Protein AF-A0A484C9I3-F1 (afdb_monomer_lite)

pLDDT: mean 81.61, std 14.25, range [39.19, 98.0]

Structure (mmCIF, N/CA/C/O backbone):
data_AF-A0A484C9I3-F1
#
_entry.id   AF-A0A484C9I3-F1
#
loop_
_atom_site.group_PDB
_atom_site.id
_atom_site.type_symbol
_atom_site.label_atom_id
_atom_site.label_alt_id
_atom_site.label_comp_id
_atom_site.label_asym_id
_atom_site.label_entity_id
_atom_site.label_seq_id
_atom_site.pdbx_PDB_ins_code
_atom_site.Cartn_x
_atom_site.Cartn_y
_atom_site.Cartn_z
_atom_site.occupancy
_atom_site.B_iso_or_equiv
_atom_site.auth_seq_id
_atom_site.auth_comp_id
_atom_site.auth_asym_id
_atom_site.auth_atom_id
_atom_site.pdbx_PDB_model_num
ATOM 1 N N . MET A 1 1 ? -29.033 -20.372 -36.710 1.00 39.19 1 MET A N 1
ATOM 2 C CA . MET A 1 1 ? -28.472 -20.178 -35.357 1.00 39.19 1 MET A CA 1
ATOM 3 C C . MET A 1 1 ? -27.166 -20.953 -35.311 1.00 39.19 1 MET A C 1
ATOM 5 O O . MET A 1 1 ? -27.214 -22.172 -35.223 1.00 39.19 1 MET A O 1
ATOM 9 N N . ALA A 1 2 ? -26.028 -20.294 -35.545 1.00 44.50 2 ALA A N 1
ATOM 10 C CA . ALA A 1 2 ? -24.728 -20.964 -35.548 1.00 44.50 2 ALA A CA 1
ATOM 11 C C . ALA A 1 2 ? -24.439 -21.492 -34.134 1.00 44.50 2 ALA A C 1
ATOM 13 O O . ALA A 1 2 ? -24.494 -20.732 -33.169 1.00 44.50 2 ALA A O 1
ATOM 14 N N . GLY A 1 3 ? -24.227 -22.802 -34.004 1.00 46.12 3 GLY A N 1
ATOM 15 C CA . GLY A 1 3 ? -23.890 -23.425 -32.731 1.00 46.12 3 GLY A CA 1
ATOM 16 C C . GLY A 1 3 ? -22.491 -22.992 -32.322 1.00 46.12 3 GLY A C 1
ATOM 17 O O . GLY A 1 3 ? -21.518 -23.436 -32.924 1.00 46.12 3 GLY A O 1
ATOM 18 N N . SER A 1 4 ? -22.389 -22.105 -31.335 1.00 63.44 4 SER A N 1
ATOM 19 C CA . SER A 1 4 ? -21.091 -21.752 -30.774 1.00 63.44 4 SER A CA 1
ATOM 20 C C . SER A 1 4 ? -20.534 -22.955 -30.017 1.00 63.44 4 SER A C 1
ATOM 22 O O . SER A 1 4 ? -21.186 -23.495 -29.121 1.00 63.44 4 SER A O 1
ATOM 24 N N . THR A 1 5 ? -19.354 -23.420 -30.413 1.00 78.50 5 THR A N 1
ATOM 25 C CA . THR A 1 5 ? -18.678 -24.544 -29.764 1.00 78.50 5 THR A CA 1
ATOM 26 C C . THR A 1 5 ? -18.152 -24.113 -28.395 1.00 78.50 5 THR A C 1
ATOM 28 O O . THR A 1 5 ? -17.500 -23.069 -28.313 1.00 78.50 5 THR A O 1
ATOM 31 N N . PRO A 1 6 ? -18.372 -24.897 -27.325 1.00 87.62 6 PRO A N 1
ATOM 32 C CA . PRO A 1 6 ? -17.878 -24.550 -26.000 1.00 87.62 6 PRO A CA 1
ATOM 33 C C . PRO A 1 6 ? -16.348 -24.485 -26.000 1.00 87.62 6 PRO A C 1
ATOM 35 O O . PRO A 1 6 ? -15.684 -25.349 -26.572 1.00 87.62 6 PRO A O 1
ATOM 38 N N . ALA A 1 7 ? -15.797 -23.482 -25.320 1.00 91.00 7 ALA A N 1
ATOM 39 C CA . ALA A 1 7 ? -14.358 -23.284 -25.198 1.00 91.00 7 ALA A CA 1
ATOM 40 C C . ALA A 1 7 ? -13.915 -23.418 -23.739 1.00 91.00 7 ALA A C 1
ATOM 42 O O . ALA A 1 7 ? -14.639 -23.076 -22.802 1.00 91.00 7 ALA A O 1
ATOM 43 N N . ARG A 1 8 ? -12.710 -23.933 -23.528 1.00 93.12 8 ARG A N 1
ATOM 44 C CA . ARG A 1 8 ? -12.100 -24.145 -22.217 1.00 93.12 8 ARG A CA 1
ATOM 45 C C . ARG A 1 8 ? -10.737 -23.487 -22.221 1.00 93.12 8 ARG A C 1
ATOM 47 O O . ARG A 1 8 ? -9.900 -23.823 -23.047 1.00 93.12 8 ARG A O 1
ATOM 54 N N . LEU A 1 9 ? -10.495 -22.594 -21.277 1.00 92.81 9 LEU A N 1
ATOM 55 C CA . LEU A 1 9 ? -9.215 -21.912 -21.140 1.00 92.81 9 LEU A CA 1
ATOM 56 C C . LEU A 1 9 ? -8.568 -22.311 -19.817 1.00 92.81 9 LEU A C 1
ATOM 58 O O . LEU A 1 9 ? -9.236 -22.420 -18.784 1.00 92.81 9 LEU A O 1
ATOM 62 N N . LYS A 1 10 ? -7.255 -22.530 -19.842 1.00 92.56 10 LYS A N 1
ATOM 63 C CA . LYS A 1 10 ? -6.448 -22.629 -18.626 1.00 92.56 10 LYS A CA 1
ATOM 64 C C . LYS A 1 10 ? -6.179 -21.212 -18.139 1.00 92.56 10 LYS A C 1
ATOM 66 O O . LYS A 1 10 ? -5.526 -20.451 -18.846 1.00 92.56 10 LYS A O 1
ATOM 71 N N . MET A 1 11 ? -6.661 -20.863 -16.954 1.00 89.25 11 MET A N 1
ATOM 72 C CA . MET A 1 11 ? -6.471 -19.545 -16.366 1.00 89.25 11 MET A CA 1
ATOM 73 C C . MET A 1 11 ? -5.415 -19.587 -15.264 1.00 89.25 11 MET A C 1
ATOM 75 O O . MET A 1 11 ? -5.567 -20.304 -14.282 1.00 89.25 11 MET A O 1
ATOM 79 N N . ILE A 1 12 ? -4.347 -18.806 -15.415 1.00 86.94 12 ILE A N 1
ATOM 80 C CA . ILE A 1 12 ? -3.314 -18.619 -14.389 1.00 86.94 12 ILE A CA 1
ATOM 81 C C . ILE A 1 12 ? -3.627 -17.324 -13.638 1.00 86.94 12 ILE A C 1
ATOM 83 O O . ILE A 1 12 ? -3.465 -16.241 -14.197 1.00 86.94 12 ILE A O 1
ATOM 87 N N . LEU A 1 13 ? -4.083 -17.432 -12.392 1.00 77.06 13 LEU A N 1
ATOM 88 C CA . LEU A 1 13 ? -4.454 -16.305 -11.523 1.00 77.06 13 LEU A CA 1
ATOM 89 C C . LEU A 1 13 ? -3.297 -15.848 -10.614 1.00 77.06 13 LEU A C 1
ATOM 91 O O . LEU A 1 13 ? -3.321 -14.738 -10.087 1.00 77.06 13 LEU A O 1
ATOM 95 N N . GLY A 1 14 ? -2.276 -16.687 -10.437 1.00 68.62 14 GLY A N 1
ATOM 96 C CA . GLY A 1 14 ? -1.071 -16.412 -9.651 1.00 68.62 14 GLY A CA 1
ATOM 97 C C . GLY A 1 14 ? -0.082 -17.578 -9.738 1.00 68.62 14 GLY A C 1
ATOM 98 O O . GLY A 1 14 ? -0.353 -18.555 -10.431 1.00 68.62 14 GLY A O 1
ATOM 99 N N . GLU A 1 15 ? 1.047 -17.502 -9.027 1.00 62.91 15 GLU A N 1
ATOM 100 C CA . GLU A 1 15 ? 2.118 -18.520 -9.095 1.00 62.91 15 GLU A CA 1
ATOM 101 C C . GLU A 1 15 ? 1.634 -19.937 -8.746 1.00 62.91 15 GLU A C 1
ATOM 103 O O . GLU A 1 15 ? 2.042 -20.897 -9.392 1.00 62.91 15 GLU A O 1
ATOM 108 N N . ASN A 1 16 ? 0.692 -20.052 -7.803 1.00 69.12 16 ASN A N 1
ATOM 109 C CA . ASN A 1 16 ? 0.130 -21.328 -7.345 1.00 69.12 16 ASN A CA 1
ATOM 110 C C . ASN A 1 16 ? -1.391 -21.429 -7.538 1.00 69.12 16 ASN A C 1
ATOM 112 O O . ASN A 1 16 ? -2.019 -22.314 -6.961 1.00 69.12 16 ASN A O 1
ATOM 116 N N . ASN A 1 17 ? -2.001 -20.518 -8.304 1.00 75.25 17 ASN A N 1
ATOM 117 C CA . ASN A 1 17 ? -3.437 -20.556 -8.566 1.00 75.25 17 ASN A CA 1
ATOM 118 C C . ASN A 1 17 ? -3.700 -20.684 -10.068 1.00 75.25 17 ASN A C 1
ATOM 120 O O . ASN A 1 17 ? -3.524 -19.726 -10.828 1.00 75.25 17 ASN A O 1
ATOM 124 N N . ILE A 1 18 ? -4.105 -21.885 -10.476 1.00 87.75 18 ILE A N 1
ATOM 125 C CA . ILE A 1 18 ? -4.443 -22.223 -11.852 1.00 87.75 18 ILE A CA 1
ATOM 126 C C . ILE A 1 18 ? -5.816 -22.881 -11.847 1.00 87.75 18 ILE A C 1
ATOM 128 O O . ILE A 1 18 ? -5.996 -23.951 -11.268 1.00 87.75 18 ILE A O 1
ATOM 132 N N . GLU A 1 19 ? -6.761 -22.270 -12.546 1.00 87.31 19 GLU A N 1
ATOM 133 C CA . GLU A 1 19 ? -8.137 -22.741 -12.631 1.00 87.31 19 GLU A CA 1
ATOM 134 C C . GLU A 1 19 ? -8.566 -22.924 -14.087 1.00 87.31 19 GLU A C 1
ATOM 136 O O . GLU A 1 19 ? -7.969 -22.387 -15.023 1.00 87.31 19 GLU A O 1
ATOM 141 N N . LYS A 1 20 ? -9.609 -23.723 -14.298 1.00 92.19 20 LYS A N 1
ATOM 142 C CA . LYS A 1 20 ? -10.173 -23.967 -15.624 1.00 92.19 20 LYS A CA 1
ATOM 143 C C . LYS A 1 20 ? -11.388 -23.072 -15.834 1.00 92.19 20 LYS A C 1
ATOM 145 O O . LYS A 1 20 ? -12.403 -23.246 -15.167 1.00 92.19 20 LYS A O 1
ATOM 150 N N . LEU A 1 21 ? -11.314 -22.180 -16.814 1.00 90.62 21 LEU A N 1
ATOM 151 C CA . LEU A 1 21 ? -12.451 -21.388 -17.271 1.00 90.62 21 LEU A CA 1
ATOM 152 C C . LEU A 1 21 ? -13.209 -22.165 -18.350 1.00 90.62 21 LEU A C 1
ATOM 154 O O . LEU A 1 21 ? -12.616 -22.586 -19.342 1.00 90.62 21 LEU A O 1
ATOM 158 N N . THR A 1 22 ? -14.516 -22.344 -18.168 1.00 91.06 22 THR A N 1
ATOM 159 C CA . THR A 1 22 ? -15.388 -22.972 -19.170 1.00 91.06 22 THR A CA 1
ATOM 160 C C . THR A 1 22 ? -16.353 -21.930 -19.716 1.00 91.06 22 THR A C 1
ATOM 162 O O . THR A 1 22 ? -17.127 -21.348 -18.961 1.00 91.06 22 THR A O 1
ATOM 165 N N . LEU A 1 23 ? -16.298 -21.703 -21.025 1.00 91.06 23 LEU A N 1
ATOM 166 C CA . LEU A 1 23 ? -17.142 -20.772 -21.760 1.00 91.06 23 LEU A CA 1
ATOM 167 C C . LEU A 1 23 ? -18.174 -21.592 -22.555 1.00 91.06 23 LEU A C 1
ATOM 169 O O . LEU A 1 23 ? -17.838 -22.138 -23.610 1.00 91.06 23 LEU A O 1
ATOM 173 N N . PRO A 1 24 ? -19.415 -21.740 -22.051 1.00 86.38 24 PRO A N 1
ATOM 174 C CA . PRO A 1 24 ? -20.410 -22.638 -22.645 1.00 86.38 24 PRO A CA 1
ATOM 175 C C . PRO A 1 24 ? -20.819 -22.211 -24.058 1.00 86.38 24 PRO A C 1
ATOM 177 O O . PRO A 1 24 ? -21.115 -23.061 -24.889 1.00 86.38 24 PRO A O 1
ATOM 180 N N . ASN A 1 25 ? -20.766 -20.907 -24.334 1.00 86.81 25 ASN A N 1
ATOM 181 C CA . ASN A 1 25 ? -21.128 -20.307 -25.615 1.00 86.81 25 ASN A CA 1
ATOM 182 C C . ASN A 1 25 ? -19.893 -19.949 -26.459 1.00 86.81 25 ASN A C 1
ATOM 184 O O . ASN A 1 25 ? -19.970 -19.037 -27.278 1.00 86.81 25 ASN A O 1
ATOM 188 N N . GLY A 1 26 ? -18.757 -20.619 -26.243 1.00 87.81 26 GLY A N 1
ATOM 189 C CA . GLY A 1 26 ? -17.498 -20.321 -26.931 1.00 87.81 26 GLY A CA 1
ATOM 190 C C . GLY A 1 26 ? -16.821 -19.034 -26.455 1.00 87.81 26 GLY A C 1
ATOM 191 O O . GLY A 1 26 ? -17.260 -18.396 -25.498 1.00 87.81 26 GLY A O 1
ATOM 192 N N . ILE A 1 27 ? -15.702 -18.683 -27.093 1.00 88.06 27 ILE A N 1
ATOM 193 C CA . ILE A 1 27 ? -14.967 -17.448 -26.793 1.00 88.06 27 ILE A CA 1
ATOM 194 C C . ILE A 1 27 ? -15.802 -16.253 -27.290 1.00 88.06 27 ILE A C 1
ATOM 196 O O . ILE A 1 27 ? -16.145 -16.233 -28.471 1.00 88.06 27 ILE A O 1
ATOM 200 N N . PRO A 1 28 ? -16.137 -15.270 -26.431 1.00 89.38 28 PRO A N 1
ATOM 201 C CA . PRO A 1 28 ? -16.885 -14.087 -26.851 1.00 89.38 28 PRO A CA 1
ATOM 202 C C . PRO A 1 28 ? -16.155 -13.284 -27.935 1.00 89.38 28 PRO A C 1
ATOM 204 O O . PRO A 1 28 ? -14.930 -13.180 -27.916 1.00 89.38 28 PRO A O 1
ATOM 207 N N . GLU A 1 29 ? -16.900 -12.653 -28.843 1.00 86.38 29 GLU A N 1
ATOM 208 C CA . GLU A 1 29 ? -16.329 -11.759 -29.867 1.00 86.38 29 GLU A CA 1
ATOM 209 C C . GLU A 1 29 ? -15.809 -10.444 -29.265 1.00 86.38 29 GLU A C 1
ATOM 211 O O . GLU A 1 29 ? -14.877 -9.838 -29.786 1.00 86.38 29 GLU A O 1
ATOM 216 N N . SER A 1 30 ? -16.385 -10.018 -28.137 1.00 88.38 30 SER A N 1
ATOM 217 C CA . SER A 1 30 ? -15.959 -8.829 -27.403 1.00 88.38 30 SER A CA 1
ATOM 218 C C . SER A 1 30 ? -14.993 -9.185 -26.276 1.00 88.38 30 SER A C 1
ATOM 220 O O . SER A 1 30 ? -15.272 -10.050 -25.437 1.00 88.38 30 SER A O 1
ATOM 222 N N . LEU A 1 31 ? -13.877 -8.455 -26.202 1.00 85.44 31 LEU A N 1
ATOM 223 C CA . LEU A 1 31 ? -12.951 -8.545 -25.075 1.00 85.44 31 LEU A CA 1
ATOM 224 C C . LEU A 1 31 ? -13.659 -8.193 -23.760 1.00 85.44 31 LEU A C 1
ATOM 226 O O . LEU A 1 31 ? -13.456 -8.880 -22.764 1.00 85.44 31 LEU A O 1
ATOM 230 N N . ASP A 1 32 ? -14.536 -7.190 -23.756 1.00 84.69 32 ASP A N 1
ATOM 231 C CA . ASP A 1 32 ? -15.251 -6.765 -22.548 1.00 84.69 32 ASP A CA 1
ATOM 232 C C . ASP A 1 32 ? -16.175 -7.860 -21.999 1.00 84.69 32 ASP A C 1
ATOM 234 O O . ASP A 1 32 ? -16.245 -8.053 -20.781 1.00 84.69 32 ASP A O 1
ATOM 238 N N . ASP A 1 33 ? -16.811 -8.640 -22.876 1.00 89.31 33 ASP A N 1
ATOM 239 C CA . ASP A 1 33 ? -17.666 -9.766 -22.482 1.00 89.31 33 ASP A CA 1
ATOM 240 C C . ASP A 1 33 ? -16.844 -10.908 -21.876 1.00 89.31 33 ASP A C 1
ATOM 242 O O . ASP A 1 33 ? -17.229 -11.498 -20.857 1.00 89.31 33 ASP A O 1
ATOM 246 N N . LEU A 1 34 ? -15.668 -11.188 -22.451 1.00 88.75 34 LEU A N 1
ATOM 247 C CA . LEU A 1 34 ? -14.719 -12.144 -21.883 1.00 88.75 34 LEU A CA 1
ATOM 248 C C . LEU A 1 34 ? -14.247 -11.683 -20.496 1.00 88.75 34 LEU A C 1
ATOM 250 O O . LEU A 1 34 ? -14.270 -12.468 -19.543 1.00 88.75 34 LEU A O 1
ATOM 254 N N . LEU A 1 35 ? -13.865 -10.410 -20.355 1.00 84.88 35 LEU A N 1
ATOM 255 C CA . LEU A 1 35 ? -13.431 -9.849 -19.075 1.00 84.88 35 LEU A CA 1
ATOM 256 C C . LEU A 1 35 ? -14.565 -9.888 -18.042 1.00 84.88 35 LEU A C 1
ATOM 258 O O . LEU A 1 35 ? -14.325 -10.242 -16.889 1.00 84.88 35 LEU A O 1
ATOM 262 N N . SER A 1 36 ? -15.798 -9.568 -18.434 1.00 84.81 36 SER A N 1
ATOM 263 C CA . SER A 1 36 ? -16.983 -9.641 -17.570 1.00 84.81 36 SER A CA 1
ATOM 264 C C . SER A 1 36 ? -17.257 -11.069 -17.085 1.00 84.81 36 SER A C 1
ATOM 266 O O . SER A 1 36 ? -17.476 -11.305 -15.890 1.00 84.81 36 SER A O 1
ATOM 268 N N . THR A 1 37 ? -17.151 -12.047 -17.987 1.00 88.88 37 THR A N 1
ATOM 269 C CA . THR A 1 37 ? -17.316 -13.472 -17.667 1.00 88.88 37 THR A CA 1
ATOM 270 C C . THR A 1 37 ? -16.256 -13.937 -16.674 1.00 88.88 37 THR A C 1
ATOM 272 O O . THR A 1 37 ? -16.573 -14.589 -15.679 1.00 88.88 37 THR A O 1
ATOM 275 N N . ILE A 1 38 ? -15.000 -13.545 -16.889 1.00 85.69 38 ILE A N 1
ATOM 276 C CA . ILE A 1 38 ? -13.879 -13.858 -15.998 1.00 85.69 38 ILE A CA 1
ATOM 277 C C . ILE A 1 38 ? -14.064 -13.212 -14.619 1.00 85.69 38 ILE A C 1
ATOM 279 O O . ILE A 1 38 ? -13.909 -13.890 -13.603 1.00 85.69 38 ILE A O 1
ATOM 283 N N . LYS A 1 39 ? -14.449 -11.929 -14.558 1.00 82.25 39 LYS A N 1
ATOM 284 C CA . LYS A 1 39 ? -14.760 -11.239 -13.291 1.00 82.25 39 LYS A CA 1
ATOM 285 C C . LYS A 1 39 ? -15.818 -11.984 -12.497 1.00 82.25 39 LYS A C 1
ATOM 287 O O . LYS A 1 39 ? -15.644 -12.208 -11.303 1.00 82.25 39 LYS A O 1
ATOM 292 N N . THR A 1 40 ? -16.893 -12.370 -13.173 1.00 84.69 40 THR A N 1
ATOM 293 C CA . THR A 1 40 ? -18.032 -13.050 -12.554 1.00 84.69 40 THR A CA 1
ATOM 294 C C . THR A 1 40 ? -17.653 -14.451 -12.082 1.00 84.69 40 THR A C 1
ATOM 296 O O . THR A 1 40 ? -17.985 -14.822 -10.962 1.00 84.69 40 THR A O 1
ATOM 299 N N . THR A 1 41 ? -16.909 -15.202 -12.898 1.00 85.88 41 THR A N 1
ATOM 300 C CA . THR A 1 41 ? -16.531 -16.594 -12.605 1.00 85.88 41 THR A CA 1
ATOM 301 C C . THR A 1 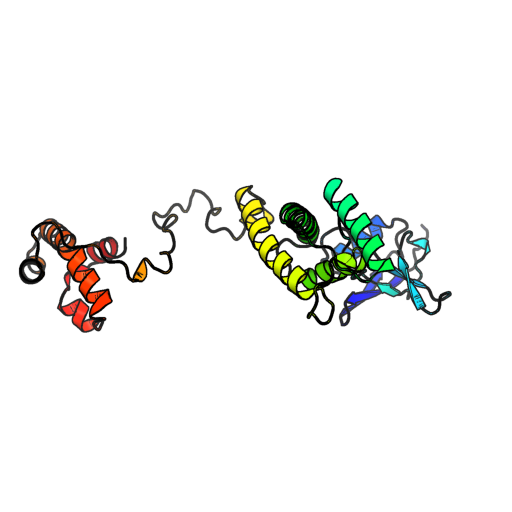41 ? -15.555 -16.690 -11.433 1.00 85.88 41 THR A C 1
ATOM 303 O O . THR A 1 41 ? -15.733 -17.531 -10.560 1.00 85.88 41 THR A O 1
ATOM 306 N N . PHE A 1 42 ? -14.553 -15.807 -11.383 1.00 80.81 42 PHE A N 1
ATOM 307 C CA . PHE A 1 42 ? -13.479 -15.858 -10.381 1.00 80.81 42 PHE A CA 1
ATOM 308 C C . PHE A 1 42 ? -13.618 -14.802 -9.272 1.00 80.81 42 PHE A C 1
ATOM 310 O O . PHE A 1 42 ? -12.712 -14.621 -8.461 1.00 80.81 42 PHE A O 1
ATOM 317 N N . GLY A 1 43 ? -14.732 -14.062 -9.232 1.00 75.75 43 GLY A N 1
ATOM 318 C CA . GLY A 1 43 ? -14.979 -13.019 -8.229 1.00 75.75 43 GLY A CA 1
ATOM 319 C C . GLY A 1 43 ? -13.981 -11.851 -8.266 1.00 75.75 43 GLY A C 1
ATOM 320 O O . GLY A 1 43 ? -13.745 -11.208 -7.239 1.00 75.75 43 GLY A O 1
ATOM 321 N N . LEU A 1 44 ? -13.374 -11.579 -9.425 1.00 72.69 44 LEU A N 1
ATOM 322 C CA . LEU A 1 44 ? -12.351 -10.540 -9.585 1.00 72.69 44 LEU A CA 1
ATOM 323 C C . LEU A 1 44 ? -12.988 -9.146 -9.681 1.00 72.69 44 LEU A C 1
ATOM 325 O O . LEU A 1 44 ? -14.032 -8.957 -10.306 1.00 72.69 44 LEU A O 1
ATOM 329 N N . LYS A 1 45 ? -12.327 -8.145 -9.090 1.00 62.47 45 LYS A N 1
ATOM 330 C CA . LYS A 1 45 ? -12.754 -6.735 -9.112 1.00 62.47 45 LYS A CA 1
ATOM 331 C C . LYS A 1 45 ? -11.705 -5.859 -9.800 1.00 62.47 45 LYS A C 1
ATOM 333 O O . LYS A 1 45 ? -10.512 -6.118 -9.684 1.00 62.47 45 LYS A O 1
ATOM 338 N N . GLY A 1 46 ? -12.161 -4.806 -10.480 1.00 59.47 46 GLY A N 1
ATOM 339 C CA . GLY A 1 46 ? -11.304 -3.817 -11.146 1.00 59.47 46 GLY A CA 1
ATOM 340 C C . GLY A 1 46 ? -11.128 -4.041 -12.651 1.00 59.47 46 GLY A C 1
ATOM 341 O O . GLY A 1 46 ? -11.850 -4.827 -13.271 1.00 59.47 46 GLY A O 1
ATOM 342 N N . ASN A 1 47 ? -10.192 -3.303 -13.251 1.00 59.38 47 ASN A N 1
ATOM 343 C CA . ASN A 1 47 ? -9.839 -3.457 -14.660 1.00 59.38 47 ASN A CA 1
ATOM 344 C C . ASN A 1 47 ? -8.942 -4.679 -14.840 1.00 59.38 47 ASN A C 1
ATOM 346 O O . ASN A 1 47 ? -7.950 -4.847 -14.136 1.00 59.38 47 ASN A O 1
ATOM 350 N N . LEU A 1 48 ? -9.328 -5.533 -15.784 1.00 68.94 48 LEU A N 1
ATOM 351 C CA . LEU A 1 48 ? -8.591 -6.729 -16.138 1.00 68.94 48 LEU A CA 1
ATOM 352 C C . LEU A 1 48 ? -7.725 -6.415 -17.350 1.00 68.94 48 LEU A C 1
ATOM 354 O O . LEU A 1 48 ? -8.241 -6.033 -18.395 1.00 68.94 48 LEU A O 1
ATOM 358 N N . ARG A 1 49 ? -6.418 -6.604 -17.220 1.00 74.44 49 ARG A N 1
ATOM 359 C CA . ARG A 1 49 ? -5.565 -6.864 -18.380 1.00 74.44 49 ARG A CA 1
ATOM 360 C C . ARG A 1 49 ? -5.394 -8.376 -18.433 1.00 74.44 49 ARG A C 1
ATOM 362 O O . ARG A 1 49 ? -5.439 -9.001 -17.385 1.00 74.44 49 ARG A O 1
ATOM 369 N N . LEU A 1 50 ? -5.257 -8.981 -19.603 1.00 83.44 50 LEU A N 1
ATOM 370 C CA . LEU A 1 50 ? -5.009 -10.417 -19.741 1.00 83.44 50 LEU A CA 1
ATOM 371 C C . LEU A 1 50 ? -3.778 -10.626 -20.615 1.00 83.44 50 LEU A C 1
ATOM 373 O O . LEU A 1 50 ? -3.446 -9.779 -21.444 1.00 83.44 50 LEU A O 1
ATOM 377 N N . GLN A 1 51 ? -3.098 -11.743 -20.410 1.00 85.12 51 GLN A N 1
ATOM 378 C CA . GLN A 1 51 ? -2.078 -12.248 -21.314 1.00 85.12 51 GLN A CA 1
ATOM 379 C C . GLN A 1 51 ? -2.512 -13.609 -21.850 1.00 85.12 51 GLN A C 1
ATOM 381 O O . GLN A 1 51 ? -3.158 -14.364 -21.126 1.00 85.12 51 GLN A O 1
ATOM 386 N N . TYR A 1 52 ? -2.162 -13.941 -23.086 1.00 89.81 52 TYR A N 1
ATOM 387 C CA . TYR A 1 52 ? -2.329 -15.285 -23.638 1.00 89.81 52 TYR A CA 1
ATOM 388 C C . TYR A 1 52 ? -0.963 -15.917 -23.891 1.00 89.81 52 TYR A C 1
ATOM 390 O O . TYR A 1 52 ? 0.026 -15.215 -24.083 1.00 89.81 52 TYR A O 1
ATOM 398 N N . MET A 1 53 ? -0.910 -17.241 -23.817 1.00 89.75 53 MET A N 1
ATOM 399 C CA . MET A 1 53 ? 0.267 -18.024 -24.172 1.00 89.75 53 MET A CA 1
ATOM 400 C C . MET A 1 53 ? 0.263 -18.275 -25.675 1.00 89.75 53 MET A C 1
ATOM 402 O O . MET A 1 53 ? -0.651 -18.935 -26.178 1.00 89.75 53 MET A O 1
ATOM 406 N N . ASP A 1 54 ? 1.289 -17.788 -26.358 1.00 88.81 54 ASP A N 1
ATOM 407 C CA . ASP A 1 54 ? 1.468 -17.988 -27.789 1.00 88.81 54 ASP A CA 1
ATOM 408 C C . ASP A 1 54 ? 2.375 -19.201 -28.048 1.00 88.81 54 ASP A C 1
ATOM 410 O O . ASP A 1 54 ? 3.507 -19.275 -27.562 1.00 88.81 54 ASP A O 1
ATOM 414 N N . ARG A 1 55 ? 1.865 -20.183 -28.797 1.00 87.00 55 ARG A N 1
ATOM 415 C CA . ARG A 1 55 ? 2.589 -21.430 -29.091 1.0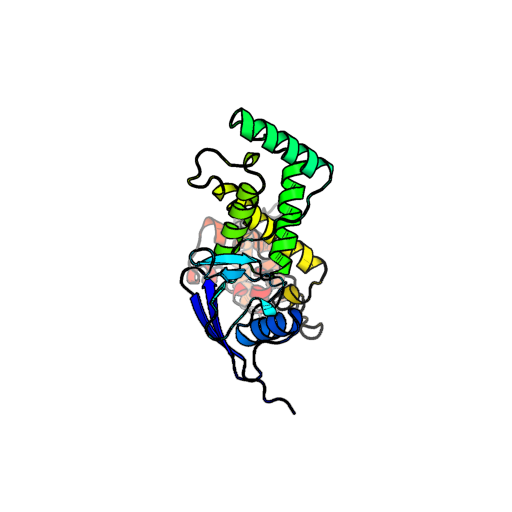0 87.00 55 ARG A CA 1
ATOM 416 C C . ARG A 1 55 ? 3.664 -21.246 -30.160 1.00 87.00 55 ARG A C 1
ATOM 418 O O . ARG A 1 55 ? 4.648 -21.983 -30.138 1.00 87.00 55 ARG A O 1
ATOM 425 N N . ASP A 1 56 ? 3.498 -20.272 -31.047 1.00 87.81 56 ASP A N 1
ATOM 426 C CA . ASP A 1 56 ? 4.423 -19.997 -32.146 1.00 87.81 56 ASP A CA 1
ATOM 427 C C . ASP A 1 56 ? 5.687 -19.286 -31.636 1.00 87.81 56 ASP A C 1
ATOM 429 O O . ASP A 1 56 ? 6.768 -19.426 -32.209 1.00 87.81 56 ASP A O 1
ATOM 433 N N . PHE A 1 57 ? 5.583 -18.610 -30.488 1.00 85.25 57 PHE A N 1
ATOM 434 C CA . PHE A 1 57 ? 6.687 -17.942 -29.793 1.00 85.25 57 PHE A CA 1
ATOM 435 C C . PHE A 1 57 ? 7.163 -18.713 -28.551 1.00 85.25 57 PHE A C 1
ATOM 437 O O . PHE A 1 57 ? 7.447 -18.131 -27.509 1.00 85.25 57 PHE A O 1
ATOM 444 N N . GLY A 1 58 ? 7.240 -20.044 -28.628 1.00 84.00 58 GLY A N 1
ATOM 445 C CA . GLY A 1 58 ? 7.866 -20.848 -27.569 1.00 84.00 58 GLY A CA 1
ATOM 446 C C . GLY A 1 58 ? 7.093 -20.897 -26.245 1.00 84.00 58 GLY A C 1
ATOM 447 O O . GLY A 1 58 ? 7.691 -21.191 -25.211 1.00 84.00 58 GLY A O 1
ATOM 448 N N . ASN A 1 59 ? 5.773 -20.677 -26.273 1.00 86.56 59 ASN A N 1
ATOM 449 C CA . ASN A 1 59 ? 4.891 -20.588 -25.101 1.00 86.56 59 ASN A CA 1
ATOM 450 C C . ASN A 1 59 ? 5.114 -19.343 -24.224 1.00 86.56 59 ASN A C 1
ATOM 452 O O . ASN A 1 59 ? 4.777 -19.358 -23.034 1.00 86.56 59 ASN A O 1
ATOM 456 N N . ASP A 1 60 ? 5.639 -18.264 -24.805 1.00 81.94 60 ASP A N 1
ATOM 457 C CA . ASP A 1 60 ? 5.717 -16.965 -24.141 1.00 81.94 60 ASP A CA 1
ATOM 458 C C . ASP A 1 60 ? 4.337 -16.304 -23.992 1.00 81.94 60 ASP A C 1
ATOM 460 O O . ASP A 1 60 ? 3.372 -16.616 -24.695 1.00 81.94 60 ASP A O 1
ATOM 464 N N . PHE A 1 61 ? 4.233 -15.380 -23.032 1.00 82.62 61 PHE A N 1
ATOM 465 C CA . PHE A 1 61 ? 2.994 -14.665 -22.729 1.00 82.62 61 PHE A CA 1
ATOM 466 C C . PHE A 1 61 ? 2.957 -13.276 -23.370 1.00 82.62 61 PHE A C 1
ATOM 468 O O . PHE A 1 61 ? 3.782 -12.417 -23.052 1.00 82.62 61 PHE A O 1
ATOM 475 N N . PHE A 1 62 ? 1.927 -13.019 -24.175 1.00 80.69 62 PHE A N 1
ATOM 476 C CA . PHE A 1 62 ? 1.678 -11.738 -24.840 1.00 80.69 62 PHE A CA 1
ATOM 477 C C . PHE A 1 62 ? 0.409 -11.082 -24.311 1.00 80.69 62 PHE A C 1
ATOM 479 O O . PHE A 1 62 ? -0.471 -11.755 -23.785 1.00 80.69 62 PHE A O 1
ATOM 486 N N . ASN A 1 63 ? 0.308 -9.754 -24.411 1.00 83.75 63 ASN A N 1
ATOM 487 C CA . ASN A 1 63 ? -0.908 -9.049 -24.002 1.00 83.75 63 ASN A CA 1
ATOM 488 C C . ASN A 1 63 ? -2.074 -9.458 -24.900 1.00 83.75 63 ASN A C 1
ATOM 490 O O . ASN A 1 63 ? -1.970 -9.334 -26.114 1.00 83.75 63 ASN A O 1
ATOM 494 N N . LEU A 1 64 ? -3.181 -9.860 -24.283 1.00 83.69 64 LEU A N 1
ATOM 495 C CA . LEU A 1 64 ? -4.416 -10.150 -24.989 1.00 83.69 64 LEU A CA 1
ATOM 496 C C . LEU A 1 64 ? -5.094 -8.831 -25.365 1.00 83.69 64 LEU A C 1
ATOM 498 O O . LEU A 1 64 ? -5.550 -8.095 -24.483 1.00 83.69 64 LEU A O 1
ATOM 502 N N . SER A 1 65 ? -5.129 -8.534 -26.660 1.00 80.94 65 SER A N 1
ATOM 503 C CA . SER A 1 65 ? -5.759 -7.321 -27.202 1.00 80.94 65 SER A CA 1
ATOM 504 C C . SER A 1 65 ? -7.059 -7.617 -27.949 1.00 80.94 65 SER A C 1
ATOM 506 O O . SER A 1 65 ? -7.925 -6.749 -28.048 1.00 80.94 65 SER A O 1
ATOM 508 N N . SER A 1 66 ? -7.218 -8.861 -28.409 1.00 84.38 66 SER A N 1
ATOM 509 C CA . SER A 1 66 ? -8.389 -9.349 -29.130 1.00 84.38 66 SER A CA 1
ATOM 510 C C . SER A 1 66 ? -8.698 -10.788 -28.731 1.00 84.38 66 SER A C 1
ATOM 512 O O . SER A 1 66 ? -7.794 -11.590 -28.509 1.00 84.38 66 SER A O 1
ATOM 514 N N . THR A 1 67 ? -9.976 -11.161 -28.685 1.00 87.88 67 THR A N 1
ATOM 515 C CA . THR A 1 67 ? -10.384 -12.542 -28.386 1.00 87.88 67 THR A CA 1
ATOM 516 C C . THR A 1 67 ? -10.086 -13.519 -29.526 1.00 87.88 67 THR A C 1
ATOM 518 O O . THR A 1 67 ? -10.067 -14.725 -29.296 1.00 87.88 67 THR A O 1
ATOM 521 N N . THR A 1 68 ? -9.758 -13.018 -30.723 1.00 86.38 68 THR A N 1
ATOM 522 C CA . THR A 1 68 ? -9.301 -13.821 -31.874 1.00 86.38 68 THR A CA 1
ATOM 523 C C . THR A 1 68 ? -7.956 -14.511 -31.640 1.00 86.38 68 THR A C 1
ATOM 525 O O . THR A 1 68 ? -7.634 -15.470 -32.333 1.00 86.38 68 THR A O 1
ATOM 528 N N . GLU A 1 69 ? -7.168 -14.029 -30.675 1.00 85.31 69 GLU A N 1
ATOM 529 C CA . GLU A 1 69 ? -5.885 -14.623 -30.268 1.00 85.31 69 GLU A CA 1
ATOM 530 C C . GLU A 1 69 ? -6.089 -15.887 -29.404 1.00 85.31 69 GLU A C 1
ATOM 532 O O . GLU A 1 69 ? -5.142 -16.611 -29.102 1.00 85.31 69 GLU A O 1
ATOM 537 N N . LEU A 1 70 ? -7.331 -16.174 -28.992 1.00 87.62 70 LEU A N 1
ATOM 538 C CA . LEU A 1 70 ? -7.672 -17.303 -28.134 1.00 87.62 70 LEU A CA 1
ATOM 539 C C . LEU A 1 70 ? -8.239 -18.479 -28.932 1.00 87.62 70 LEU A C 1
ATOM 541 O O . LEU A 1 70 ? -8.975 -18.321 -29.901 1.00 87.62 70 LEU A O 1
ATOM 545 N N . GLN A 1 71 ? -7.948 -19.686 -28.454 1.00 89.25 71 GLN A N 1
ATOM 546 C CA . GLN A 1 71 ? -8.456 -20.946 -28.999 1.00 89.25 71 GLN A CA 1
ATOM 547 C C . GLN A 1 71 ? -8.897 -21.872 -27.853 1.00 89.25 71 GLN A C 1
ATOM 549 O O . GLN A 1 71 ? -8.497 -21.665 -26.702 1.00 89.25 71 GLN A O 1
ATOM 554 N N . ASP A 1 72 ? -9.706 -22.903 -28.142 1.00 88.62 72 ASP A N 1
ATOM 555 C CA . ASP A 1 72 ? -10.019 -23.941 -27.143 1.00 88.62 72 ASP A CA 1
ATOM 556 C C . ASP A 1 72 ? -8.719 -24.561 -26.610 1.00 88.62 72 ASP A C 1
ATOM 558 O O . ASP A 1 72 ? -7.761 -24.796 -27.348 1.00 88.62 72 ASP A O 1
ATOM 562 N N . LEU A 1 73 ? -8.680 -24.807 -25.302 1.00 89.00 73 LEU A N 1
ATOM 563 C CA . LEU A 1 73 ? -7.505 -25.262 -24.556 1.00 89.00 73 LEU A CA 1
ATOM 564 C C . LEU A 1 73 ? -6.323 -24.273 -24.571 1.00 89.00 73 LEU A C 1
ATOM 566 O O . LEU A 1 73 ? -5.190 -24.648 -24.253 1.00 89.00 73 LEU A O 1
ATOM 570 N N . GLY A 1 74 ? -6.573 -23.005 -24.908 1.00 89.56 74 GLY A N 1
ATOM 571 C CA . GLY A 1 74 ? -5.616 -21.914 -24.750 1.00 89.56 74 GLY A CA 1
ATOM 572 C C . GLY A 1 74 ? -5.277 -21.649 -23.280 1.00 89.56 74 GLY A C 1
ATOM 573 O O . GLY A 1 74 ? -6.066 -21.934 -22.374 1.00 89.56 74 GLY A O 1
ATOM 574 N N . THR A 1 75 ? -4.091 -21.089 -23.034 1.00 90.69 75 THR A N 1
ATOM 575 C CA . THR A 1 75 ? -3.697 -20.630 -21.696 1.00 90.69 75 THR A CA 1
ATOM 576 C C . THR A 1 75 ? -3.767 -19.116 -21.651 1.00 90.69 75 THR A C 1
ATOM 578 O O . THR A 1 75 ? -3.086 -18.440 -22.416 1.00 90.69 75 THR A O 1
ATOM 581 N N . ILE A 1 76 ? -4.568 -18.593 -20.731 1.00 89.38 76 ILE A N 1
ATOM 582 C CA . ILE A 1 76 ? -4.607 -17.176 -20.398 1.00 89.38 76 ILE A CA 1
ATOM 583 C C . ILE A 1 76 ? -4.018 -16.973 -19.009 1.00 89.38 76 ILE A C 1
ATOM 585 O O . ILE A 1 76 ? -4.230 -17.754 -18.082 1.00 89.38 76 ILE A O 1
ATOM 589 N N . LYS A 1 77 ? -3.252 -15.907 -18.863 1.00 85.31 77 LYS A N 1
ATOM 590 C CA . LYS A 1 77 ? -2.634 -15.499 -17.618 1.00 85.31 77 LYS A CA 1
ATOM 591 C C . LYS A 1 77 ? -3.193 -14.150 -17.226 1.00 85.31 77 LYS A C 1
ATOM 593 O O . LYS A 1 77 ? -3.208 -13.205 -18.011 1.00 85.31 77 LYS A O 1
ATOM 598 N N . TRP A 1 78 ? -3.636 -14.069 -15.986 1.00 71.38 78 TRP A N 1
ATOM 599 C CA . TRP A 1 78 ? -3.815 -12.800 -15.325 1.00 71.38 78 TRP A CA 1
ATOM 600 C C . TRP A 1 78 ? -2.432 -12.133 -15.197 1.00 71.38 78 TRP A C 1
ATOM 602 O O . TRP A 1 78 ? -1.553 -12.698 -14.539 1.00 71.38 78 TRP A O 1
ATOM 612 N N . PRO A 1 79 ? -2.171 -10.984 -15.843 1.00 59.62 79 PRO A N 1
ATOM 613 C CA . PRO A 1 79 ? -0.930 -10.268 -15.687 1.00 59.62 79 PRO A CA 1
ATOM 614 C C . PRO A 1 79 ? -0.825 -9.865 -14.224 1.00 59.62 79 PRO A C 1
ATOM 616 O O . PRO A 1 79 ? -1.608 -9.078 -13.697 1.00 59.62 79 PRO A O 1
ATOM 619 N N . ALA A 1 80 ? 0.195 -10.423 -13.587 1.00 55.97 80 ALA A N 1
ATOM 620 C CA . ALA A 1 80 ? 0.654 -10.024 -12.268 1.00 55.97 80 ALA A CA 1
ATOM 621 C C . ALA A 1 80 ? 1.288 -8.615 -12.274 1.00 55.97 80 ALA A C 1
ATOM 623 O O . ALA A 1 80 ? 1.682 -8.114 -11.223 1.00 55.97 80 ALA A O 1
ATOM 624 N N . ASP A 1 81 ? 1.381 -7.962 -13.438 1.00 64.81 81 ASP A N 1
ATOM 625 C CA . ASP A 1 81 ? 2.026 -6.664 -13.584 1.00 64.81 81 ASP A CA 1
ATOM 626 C C . ASP A 1 81 ? 1.044 -5.539 -13.232 1.00 64.81 81 ASP A C 1
ATOM 628 O O . ASP A 1 81 ? 0.193 -5.130 -14.025 1.00 64.81 81 ASP A O 1
ATOM 632 N N . PHE A 1 82 ? 1.190 -5.019 -12.014 1.00 75.94 82 PHE A N 1
ATOM 633 C CA . PHE A 1 82 ? 0.526 -3.801 -11.566 1.00 75.94 82 PHE A CA 1
ATOM 634 C C . PHE A 1 82 ? 0.895 -2.626 -12.489 1.00 75.94 82 PHE A C 1
ATOM 636 O O . PHE A 1 82 ? 2.062 -2.242 -12.594 1.00 75.94 82 PHE A O 1
ATOM 643 N N . ALA A 1 83 ? -0.089 -2.032 -13.167 1.00 83.50 83 ALA A N 1
ATOM 644 C CA . ALA A 1 83 ? 0.158 -0.904 -14.059 1.00 83.50 83 ALA A CA 1
ATOM 645 C C . ALA A 1 83 ? 0.493 0.358 -13.250 1.00 83.50 83 ALA A C 1
ATOM 647 O O . ALA A 1 83 ? -0.337 0.872 -12.504 1.00 83.50 83 ALA A O 1
ATOM 648 N N . ILE A 1 84 ? 1.713 0.877 -13.409 1.00 90.56 84 ILE A N 1
ATOM 649 C CA . ILE A 1 84 ? 2.127 2.097 -12.711 1.00 90.56 84 ILE A CA 1
ATOM 650 C C . ILE A 1 84 ? 1.442 3.311 -13.347 1.00 90.56 84 ILE A C 1
ATOM 652 O O . ILE A 1 84 ? 1.695 3.577 -14.533 1.00 90.56 84 ILE A O 1
ATOM 656 N N . PRO A 1 85 ? 0.624 4.058 -12.577 1.00 92.56 85 PRO A N 1
ATOM 657 C CA . PRO A 1 85 ? -0.099 5.215 -13.083 1.00 92.56 85 PRO A CA 1
ATOM 658 C C . PRO A 1 85 ? 0.875 6.308 -13.525 1.00 92.56 85 PRO A C 1
ATOM 660 O O . PRO A 1 85 ? 2.042 6.320 -13.135 1.00 92.56 85 PRO A O 1
ATOM 663 N N . GLN A 1 86 ? 0.388 7.241 -14.338 1.00 93.00 86 GLN A N 1
ATOM 664 C CA . GLN A 1 86 ? 1.154 8.434 -14.680 1.00 93.00 86 GLN A CA 1
ATOM 665 C C . GLN A 1 86 ? 1.243 9.362 -13.465 1.00 93.00 86 GLN A C 1
ATOM 667 O O . GLN A 1 86 ? 0.234 9.584 -12.785 1.00 93.00 86 GLN A O 1
ATOM 672 N N . PHE A 1 87 ? 2.425 9.911 -13.214 1.00 97.31 87 PHE A N 1
ATOM 673 C CA . PHE A 1 87 ? 2.716 10.864 -12.147 1.00 97.31 87 PHE A CA 1
ATOM 674 C C . PHE A 1 87 ? 2.480 12.316 -12.570 1.00 97.31 87 PHE A C 1
ATOM 676 O O . PHE A 1 87 ? 2.025 12.598 -13.681 1.00 97.31 87 PHE A O 1
ATOM 683 N N . SER A 1 88 ? 2.694 13.263 -11.655 1.00 97.50 88 SER A N 1
ATOM 684 C CA . SER A 1 88 ? 2.725 14.679 -12.019 1.00 97.50 88 SER A CA 1
ATOM 685 C C . SER A 1 88 ? 3.827 14.943 -13.051 1.00 97.50 88 SER A C 1
ATOM 687 O O . SER A 1 88 ? 4.835 14.240 -13.091 1.00 97.50 88 SER A O 1
ATOM 689 N N . TYR A 1 89 ? 3.650 15.973 -13.881 1.00 96.94 89 TYR A N 1
ATOM 690 C CA . TYR A 1 89 ? 4.605 16.293 -14.947 1.00 96.94 89 TYR A CA 1
ATOM 691 C C . TYR A 1 89 ? 6.037 16.490 -14.421 1.00 96.94 89 TYR A C 1
ATOM 693 O O . TYR A 1 89 ? 6.989 15.976 -15.001 1.00 96.94 89 TYR A O 1
ATOM 701 N N . ASP A 1 90 ? 6.194 17.183 -13.288 1.00 96.12 90 ASP A N 1
ATOM 702 C CA . ASP A 1 90 ? 7.495 17.393 -12.649 1.00 96.12 90 ASP A CA 1
ATOM 703 C C . ASP A 1 90 ? 8.118 16.091 -12.128 1.00 96.12 90 ASP A C 1
ATOM 705 O O . ASP A 1 90 ? 9.330 15.907 -12.241 1.00 96.12 90 ASP A O 1
ATOM 709 N N . THR A 1 91 ? 7.299 15.177 -11.601 1.00 97.50 91 THR A N 1
ATOM 710 C CA . THR A 1 91 ? 7.748 13.858 -11.141 1.00 97.50 91 THR A CA 1
ATOM 711 C C . THR A 1 91 ? 8.194 12.996 -12.316 1.00 97.50 91 THR A C 1
ATOM 713 O O . THR A 1 91 ? 9.278 12.423 -12.262 1.00 97.50 91 THR A O 1
ATOM 716 N N . GLU A 1 92 ? 7.411 12.936 -13.396 1.00 97.50 92 GLU A N 1
ATOM 717 C CA . GLU A 1 92 ? 7.774 12.173 -14.599 1.00 97.50 92 GLU A CA 1
ATOM 718 C C . GLU A 1 92 ? 9.090 12.672 -15.202 1.00 97.50 92 GLU A C 1
ATOM 720 O O . GLU A 1 92 ? 9.980 11.870 -15.479 1.00 97.50 92 GLU A O 1
ATOM 725 N N . LEU A 1 93 ? 9.275 13.993 -15.304 1.00 96.81 93 LEU A N 1
ATOM 726 C CA . LEU A 1 93 ? 10.514 14.580 -15.817 1.00 96.81 93 LEU A CA 1
ATOM 727 C C . LEU A 1 93 ? 11.736 14.208 -14.955 1.00 96.81 93 LEU A C 1
ATOM 729 O O . LEU A 1 93 ? 12.813 13.907 -15.476 1.00 96.81 93 LEU A O 1
ATOM 733 N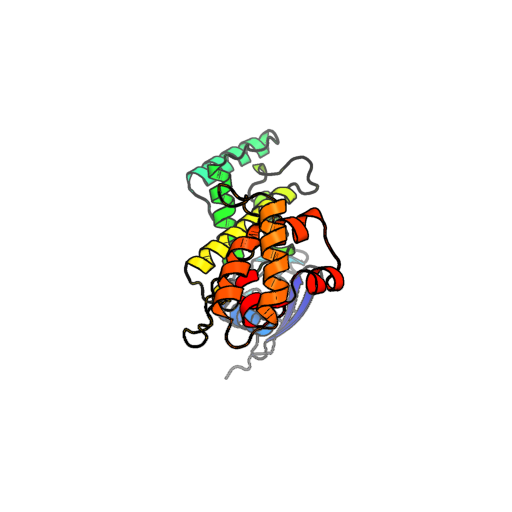 N . GLN A 1 94 ? 11.584 14.205 -13.626 1.00 97.06 94 GLN A N 1
ATOM 734 C CA . GLN A 1 94 ? 12.648 13.783 -12.707 1.00 97.06 94 GLN A CA 1
ATOM 735 C C . GLN A 1 94 ? 12.942 12.284 -12.811 1.00 97.06 94 GLN A C 1
ATOM 737 O O . GLN A 1 94 ? 14.110 11.893 -12.770 1.00 97.06 94 GLN A O 1
ATOM 742 N N . LEU A 1 95 ? 11.911 11.451 -12.965 1.00 97.12 95 LEU A N 1
ATOM 743 C CA . LEU A 1 95 ? 12.050 10.005 -13.132 1.00 97.12 95 LEU A CA 1
ATOM 744 C C . LEU A 1 95 ? 12.707 9.644 -14.462 1.00 97.12 95 LEU A C 1
ATOM 746 O O . LEU A 1 95 ? 13.549 8.748 -14.494 1.00 97.12 95 LEU A O 1
ATOM 750 N N . GLU A 1 96 ? 12.367 10.340 -15.545 1.00 96.25 96 GLU A N 1
ATOM 751 C CA . GLU A 1 96 ? 12.997 10.159 -16.852 1.00 96.25 96 GLU A CA 1
ATOM 752 C C . GLU A 1 96 ? 14.485 10.508 -16.779 1.00 96.25 96 GLU A C 1
ATOM 754 O O . GLU A 1 96 ? 15.334 9.668 -17.090 1.00 96.25 96 GLU A O 1
ATOM 759 N N . LYS A 1 97 ? 14.817 11.689 -16.242 1.00 95.88 97 LYS A N 1
ATOM 760 C CA . LYS A 1 97 ? 16.209 12.088 -16.005 1.00 95.88 97 LYS A CA 1
ATOM 761 C C . LYS A 1 97 ? 16.944 11.075 -15.121 1.00 95.88 97 LYS A C 1
ATOM 763 O O . LYS A 1 97 ? 18.022 10.610 -15.487 1.00 95.88 97 LYS A O 1
ATOM 768 N N . GLY A 1 98 ? 16.350 10.674 -13.999 1.00 96.38 98 GLY A N 1
ATOM 769 C CA . GLY A 1 98 ? 16.927 9.675 -13.097 1.00 96.38 98 GLY A CA 1
ATOM 770 C C . GLY A 1 98 ? 17.161 8.326 -13.780 1.00 96.38 98 GLY A C 1
ATOM 771 O O . GLY A 1 98 ? 18.218 7.726 -13.609 1.00 96.38 98 GLY A O 1
ATOM 772 N N . ASN A 1 99 ? 16.220 7.862 -14.605 1.00 95.81 99 ASN A N 1
ATOM 773 C CA . ASN A 1 99 ? 16.358 6.625 -15.371 1.00 95.81 99 ASN A CA 1
ATOM 774 C C . ASN A 1 99 ? 17.487 6.714 -16.407 1.00 95.81 99 ASN A C 1
ATOM 776 O O . ASN A 1 99 ? 18.222 5.741 -16.585 1.00 95.81 99 ASN A O 1
ATOM 780 N N . THR A 1 100 ? 17.662 7.862 -17.072 1.00 95.44 100 THR A N 1
ATOM 781 C CA . THR A 1 100 ? 18.800 8.061 -17.988 1.00 95.44 100 THR A CA 1
ATOM 782 C C . THR A 1 100 ? 20.139 8.014 -17.247 1.00 95.44 100 THR A C 1
ATOM 784 O O . THR A 1 100 ? 21.034 7.284 -17.672 1.00 95.44 100 THR A O 1
ATOM 787 N N . GLU A 1 101 ? 20.259 8.685 -16.093 1.00 95.19 101 GLU A N 1
ATOM 788 C CA . GLU A 1 101 ? 21.466 8.635 -15.252 1.00 95.19 101 GLU A CA 1
ATOM 789 C C . GLU A 1 101 ? 21.746 7.211 -14.743 1.00 95.19 101 GLU A C 1
ATOM 791 O O . GLU A 1 101 ? 22.896 6.758 -14.764 1.00 95.19 101 GLU A O 1
ATOM 796 N N . TYR A 1 102 ? 20.700 6.477 -14.352 1.00 94.31 102 TYR A N 1
ATOM 797 C CA . TYR A 1 102 ? 20.804 5.092 -13.897 1.00 94.31 102 TYR A CA 1
ATOM 798 C C . TYR A 1 102 ? 21.322 4.154 -14.995 1.00 94.31 102 TYR A C 1
ATOM 800 O O . TYR A 1 102 ? 22.195 3.324 -14.742 1.00 94.31 102 TYR A O 1
ATOM 808 N N . ARG A 1 103 ? 20.851 4.305 -16.240 1.00 93.81 103 ARG A N 1
ATOM 809 C CA . ARG A 1 103 ? 21.326 3.489 -17.373 1.00 93.81 103 ARG A CA 1
ATOM 810 C C . ARG A 1 103 ? 22.815 3.680 -17.657 1.00 93.81 103 ARG A C 1
ATOM 812 O O . ARG A 1 103 ? 23.470 2.719 -18.040 1.00 93.81 103 ARG A O 1
ATOM 819 N N . VAL A 1 104 ? 23.332 4.893 -17.471 1.00 94.94 104 VAL A N 1
ATOM 820 C CA . VAL A 1 104 ? 24.735 5.224 -17.768 1.00 94.94 104 VAL A CA 1
ATOM 821 C C . VAL A 1 104 ? 25.663 4.873 -16.606 1.00 94.94 104 VAL A C 1
ATOM 823 O O . VAL A 1 104 ? 26.739 4.328 -16.820 1.00 94.94 104 VAL A O 1
ATOM 826 N N . SER A 1 105 ? 25.262 5.193 -15.376 1.00 93.44 105 SER A N 1
ATOM 827 C CA . SER A 1 105 ? 26.165 5.198 -14.214 1.00 93.44 105 SER A CA 1
ATOM 828 C C . SER A 1 105 ? 25.706 4.316 -13.053 1.00 93.44 105 SER A C 1
ATOM 830 O O . SER A 1 105 ? 26.365 4.285 -12.018 1.00 93.44 105 SER A O 1
ATOM 832 N N . GLN A 1 106 ? 24.561 3.633 -13.188 1.00 90.62 106 GLN A N 1
ATOM 833 C CA . GLN A 1 106 ? 23.892 2.889 -12.107 1.00 90.62 106 GLN A CA 1
ATOM 834 C C . GLN A 1 106 ? 23.606 3.741 -10.855 1.00 90.62 106 GLN A C 1
ATOM 836 O O . GLN A 1 106 ? 23.340 3.220 -9.772 1.00 90.62 106 GLN A O 1
ATOM 841 N N . LYS A 1 107 ? 23.626 5.070 -11.004 1.00 91.31 107 LYS A N 1
ATOM 842 C CA . LYS A 1 107 ? 23.336 6.024 -9.940 1.00 91.31 107 LYS A CA 1
ATOM 843 C C . LYS A 1 107 ? 21.834 6.063 -9.665 1.00 91.31 107 LYS A C 1
ATOM 845 O O . LYS A 1 107 ? 21.034 6.293 -10.570 1.00 91.31 107 LYS A O 1
ATOM 850 N N . MET A 1 108 ? 21.468 5.866 -8.402 1.00 92.44 108 MET A N 1
ATOM 851 C CA . MET A 1 108 ? 20.081 5.964 -7.946 1.00 92.44 108 MET A CA 1
ATOM 852 C C . MET A 1 108 ? 19.640 7.425 -7.835 1.00 92.44 108 MET A C 1
ATOM 854 O O . MET A 1 108 ? 20.430 8.311 -7.497 1.00 92.44 108 MET A O 1
ATOM 858 N N . LEU A 1 109 ? 18.358 7.669 -8.093 1.00 93.62 109 LEU A N 1
ATOM 859 C CA . LEU A 1 109 ? 17.744 8.979 -7.955 1.00 93.62 109 LEU A CA 1
ATOM 860 C C . LEU A 1 109 ? 17.475 9.282 -6.477 1.00 93.62 109 LEU A C 1
ATOM 862 O O . LEU A 1 109 ? 16.799 8.527 -5.778 1.00 93.62 109 LEU A O 1
ATOM 866 N N . THR A 1 110 ? 17.931 10.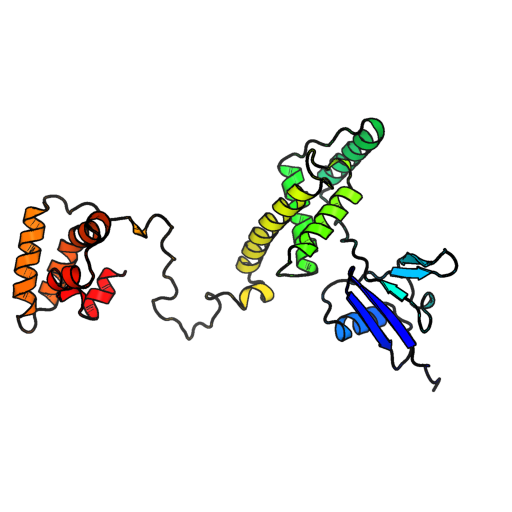442 -6.012 1.00 92.56 110 THR A N 1
ATOM 867 C CA . THR A 1 110 ? 17.530 10.965 -4.703 1.00 92.56 110 THR A CA 1
ATOM 868 C C . THR A 1 110 ? 16.096 11.484 -4.777 1.00 92.56 110 THR A C 1
ATOM 870 O O . THR A 1 110 ? 15.816 12.502 -5.408 1.00 92.56 110 THR A O 1
ATOM 873 N N . VAL A 1 111 ? 15.175 10.788 -4.112 1.00 93.50 111 VAL A N 1
ATOM 874 C CA . VAL A 1 111 ? 13.743 11.104 -4.137 1.00 93.50 111 VAL A CA 1
ATOM 875 C C . VAL A 1 111 ? 13.429 12.260 -3.182 1.00 93.50 111 VAL A C 1
ATOM 877 O O . VAL A 1 111 ? 13.592 12.137 -1.969 1.00 93.50 111 VAL A O 1
ATOM 880 N N . SER A 1 112 ? 12.933 13.384 -3.710 1.00 95.44 112 SER A N 1
ATOM 881 C CA . SER A 1 112 ? 12.466 14.505 -2.881 1.00 95.44 112 SER A CA 1
ATOM 882 C C . SER A 1 112 ? 11.152 14.176 -2.153 1.00 95.44 112 SER A C 1
ATOM 884 O O . SER A 1 112 ? 10.356 13.364 -2.621 1.00 95.44 112 SER A O 1
ATOM 886 N N . SER A 1 113 ? 10.867 14.851 -1.031 1.00 95.81 113 SER A N 1
ATOM 887 C CA . SER A 1 113 ? 9.618 14.646 -0.267 1.00 95.81 113 SER A CA 1
ATOM 888 C C . SER A 1 113 ? 8.350 14.882 -1.109 1.00 95.81 113 SER A C 1
ATOM 890 O O . SER A 1 113 ? 7.378 14.130 -1.008 1.00 95.81 113 SER A O 1
ATOM 892 N N . ARG A 1 114 ? 8.374 15.886 -2.000 1.00 95.25 114 ARG A N 1
ATOM 893 C CA . ARG A 1 114 ? 7.262 16.185 -2.916 1.00 95.25 114 ARG A CA 1
ATOM 894 C C . ARG A 1 114 ? 7.033 15.039 -3.903 1.00 95.25 114 ARG A C 1
ATOM 896 O O . ARG A 1 114 ? 5.910 14.548 -3.992 1.00 95.25 114 ARG A O 1
ATOM 903 N N . MET A 1 115 ? 8.098 14.594 -4.572 1.00 96.69 115 MET A N 1
ATOM 904 C CA . MET A 1 115 ? 8.044 13.498 -5.543 1.00 96.69 115 MET A CA 1
ATOM 905 C C . MET A 1 115 ? 7.588 12.195 -4.878 1.00 96.69 115 MET A C 1
ATOM 907 O O . MET A 1 115 ? 6.696 11.513 -5.374 1.00 96.69 115 MET A O 1
ATOM 911 N N . LEU A 1 116 ? 8.130 11.891 -3.694 1.00 96.62 116 LEU A N 1
ATOM 912 C CA . LEU A 1 116 ? 7.727 10.729 -2.906 1.00 96.62 116 LEU A CA 1
ATOM 913 C C . LEU A 1 116 ? 6.222 10.749 -2.606 1.00 96.62 116 LEU A C 1
ATOM 915 O O . LEU A 1 116 ? 5.547 9.730 -2.740 1.00 96.62 116 LEU A O 1
ATOM 919 N N . SER A 1 117 ? 5.687 11.900 -2.195 1.00 97.00 117 SER A N 1
ATOM 920 C CA . SER A 1 117 ? 4.266 12.033 -1.874 1.00 97.00 117 SER A CA 1
ATOM 921 C C . SER A 1 117 ? 3.364 11.819 -3.093 1.00 97.00 117 SER A C 1
ATOM 923 O O . SER A 1 117 ? 2.342 11.142 -2.946 1.00 97.00 117 SER A O 1
ATOM 925 N N . ASP A 1 118 ? 3.738 12.349 -4.266 1.00 98.00 118 ASP A N 1
ATOM 926 C CA . ASP A 1 118 ? 2.989 12.167 -5.520 1.00 98.00 118 ASP A CA 1
ATOM 927 C C . ASP A 1 118 ? 2.994 10.699 -5.964 1.00 98.00 118 ASP A C 1
ATOM 929 O O . ASP A 1 118 ? 1.919 10.112 -6.111 1.00 98.00 118 ASP A O 1
ATOM 933 N N . ILE A 1 119 ? 4.175 10.068 -6.034 1.00 98.00 119 ILE A N 1
ATOM 934 C CA . ILE A 1 119 ? 4.314 8.645 -6.389 1.00 98.00 119 ILE A CA 1
ATOM 935 C C . ILE A 1 119 ? 3.450 7.783 -5.468 1.00 98.00 119 ILE A C 1
ATOM 937 O O . ILE A 1 119 ? 2.597 7.022 -5.929 1.00 98.00 119 ILE A O 1
ATOM 941 N N . LEU A 1 120 ? 3.620 7.928 -4.149 1.00 97.94 120 LEU A N 1
ATOM 942 C CA . LEU A 1 120 ? 2.876 7.126 -3.180 1.00 97.94 120 LEU A CA 1
ATOM 943 C C . LEU A 1 120 ? 1.369 7.376 -3.269 1.00 97.94 120 LEU A C 1
ATOM 945 O O . LEU A 1 120 ? 0.594 6.436 -3.112 1.00 97.94 120 LEU A O 1
ATOM 949 N N . LYS A 1 121 ? 0.935 8.626 -3.485 1.00 96.81 121 LYS A N 1
ATOM 950 C CA . LYS A 1 121 ? -0.490 8.962 -3.610 1.00 96.81 121 LYS A CA 1
ATOM 951 C C . LYS A 1 121 ? -1.098 8.271 -4.825 1.00 96.81 121 LYS A C 1
ATOM 953 O O . LYS A 1 121 ? -2.077 7.552 -4.654 1.00 96.81 121 LYS A O 1
ATOM 958 N N . ARG A 1 122 ? -0.504 8.435 -6.006 1.00 97.31 122 ARG A N 1
ATOM 959 C CA . ARG A 1 122 ? -1.066 7.881 -7.242 1.00 97.31 122 ARG A CA 1
ATOM 960 C C . ARG A 1 122 ? -1.035 6.362 -7.274 1.00 97.31 122 ARG A C 1
ATOM 962 O O . ARG A 1 122 ? -2.019 5.746 -7.663 1.00 97.31 122 ARG A O 1
ATOM 969 N N . VAL A 1 123 ? 0.048 5.745 -6.801 1.00 96.50 123 VAL A N 1
ATOM 970 C CA . VAL A 1 123 ? 0.108 4.281 -6.692 1.00 96.50 123 VAL A CA 1
ATOM 971 C C . VAL A 1 123 ? -0.931 3.770 -5.688 1.00 96.50 123 VAL A C 1
ATOM 973 O O . VAL A 1 123 ? -1.586 2.775 -5.966 1.00 96.50 123 VAL A O 1
ATOM 976 N N . ALA A 1 124 ? -1.143 4.442 -4.550 1.00 95.50 124 ALA A N 1
ATOM 977 C CA . ALA A 1 124 ? -2.173 4.035 -3.588 1.00 95.50 124 ALA A CA 1
ATOM 978 C C . ALA A 1 124 ? -3.603 4.178 -4.143 1.00 95.50 124 ALA A C 1
ATOM 980 O O . ALA A 1 124 ? -4.430 3.301 -3.900 1.00 95.50 124 ALA A O 1
ATOM 981 N N . GLU A 1 125 ? -3.886 5.246 -4.895 1.00 93.31 125 GLU A N 1
ATOM 982 C CA . GLU A 1 125 ? -5.153 5.422 -5.621 1.00 93.31 125 GLU A CA 1
ATOM 983 C C . GLU A 1 125 ? -5.385 4.268 -6.600 1.00 93.31 125 GLU A C 1
ATOM 985 O O . GLU A 1 125 ? -6.460 3.668 -6.617 1.00 93.31 125 GLU A O 1
ATOM 990 N N . GLU A 1 126 ? -4.353 3.908 -7.359 1.00 92.19 126 GLU A N 1
ATOM 991 C CA . GLU A 1 126 ? -4.420 2.827 -8.333 1.00 92.19 126 GLU A CA 1
ATOM 992 C C . GLU A 1 126 ? -4.582 1.457 -7.648 1.00 92.19 126 GLU A C 1
ATOM 994 O O . GLU A 1 126 ? -5.470 0.698 -8.020 1.00 92.19 126 GLU A O 1
ATOM 999 N N . ILE A 1 127 ? -3.855 1.171 -6.557 1.00 88.81 127 ILE A N 1
ATOM 1000 C CA . ILE A 1 127 ? -4.076 -0.027 -5.718 1.00 88.81 127 ILE A CA 1
ATOM 1001 C C . ILE A 1 127 ? -5.522 -0.079 -5.196 1.00 88.81 127 ILE A C 1
ATOM 1003 O O . ILE A 1 127 ? -6.147 -1.142 -5.228 1.00 88.81 127 ILE A O 1
ATOM 1007 N N . TYR A 1 128 ? -6.068 1.047 -4.720 1.00 87.31 128 TYR A N 1
ATOM 1008 C CA . TYR A 1 128 ? -7.433 1.107 -4.190 1.00 87.31 128 TYR A CA 1
ATOM 1009 C C . TYR A 1 128 ? -8.481 0.752 -5.250 1.00 87.31 128 TYR A C 1
ATOM 1011 O O . TYR A 1 128 ? -9.435 0.043 -4.928 1.00 87.31 128 TYR A O 1
ATOM 1019 N N . ARG A 1 129 ? -8.288 1.185 -6.506 1.00 82.94 129 ARG A N 1
ATOM 1020 C CA . ARG A 1 129 ? -9.175 0.835 -7.634 1.00 82.94 129 ARG A CA 1
ATOM 1021 C C . ARG A 1 129 ? -9.292 -0.676 -7.844 1.00 82.94 129 ARG A C 1
ATOM 1023 O O . ARG A 1 129 ? -10.353 -1.140 -8.251 1.00 82.94 129 ARG A O 1
ATOM 1030 N N . TYR A 1 130 ? -8.237 -1.437 -7.543 1.00 75.38 130 TYR A N 1
ATOM 1031 C CA . TYR A 1 130 ? -8.293 -2.902 -7.539 1.00 75.38 130 TYR A CA 1
ATOM 1032 C C . TYR A 1 130 ? -8.919 -3.446 -6.249 1.00 75.38 130 TYR A C 1
ATOM 1034 O O . TYR A 1 130 ? -9.792 -4.315 -6.299 1.00 75.38 130 TYR A O 1
ATOM 1042 N N . LYS A 1 131 ? -8.470 -2.967 -5.077 1.00 75.31 131 LYS A N 1
ATOM 1043 C CA . LYS A 1 131 ? -8.908 -3.495 -3.777 1.00 75.31 131 LYS A CA 1
ATOM 1044 C C . LYS A 1 131 ? -8.885 -2.437 -2.670 1.00 75.31 131 LYS A C 1
ATOM 1046 O O . LYS A 1 131 ? -7.836 -1.920 -2.296 1.00 75.31 131 LYS A O 1
ATOM 1051 N N . ALA A 1 132 ? -10.029 -2.228 -2.018 1.00 77.31 132 ALA A N 1
ATOM 1052 C CA . ALA A 1 132 ? -10.143 -1.321 -0.870 1.00 77.31 132 ALA A CA 1
ATOM 1053 C C . ALA A 1 132 ? -9.339 -1.777 0.371 1.00 77.31 132 ALA A C 1
ATOM 1055 O O . ALA A 1 132 ? -8.926 -0.954 1.189 1.00 77.31 132 ALA A O 1
ATOM 1056 N N . TYR A 1 133 ? -9.092 -3.086 0.517 1.00 77.69 133 TYR A N 1
ATOM 1057 C CA . TYR A 1 133 ? -8.295 -3.696 1.593 1.00 77.69 133 TYR A CA 1
ATOM 1058 C C . TYR A 1 133 ? -7.194 -4.598 1.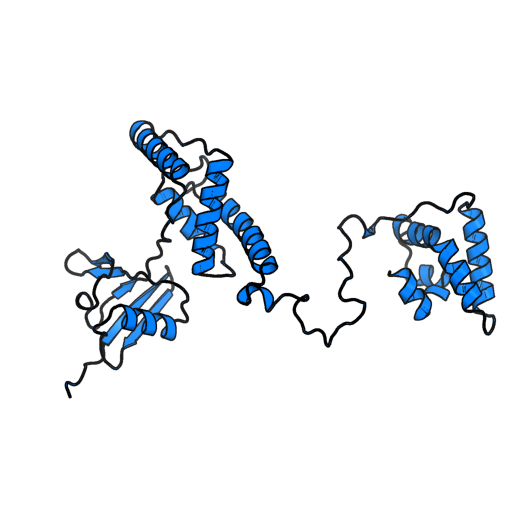002 1.00 77.69 133 TYR A C 1
ATOM 1060 O O . TYR A 1 133 ? -7.367 -5.816 0.960 1.00 77.69 133 TYR A O 1
ATOM 1068 N N . PRO A 1 134 ? -6.081 -4.029 0.507 1.00 82.62 134 PRO A N 1
ATOM 1069 C CA . PRO A 1 134 ? -5.000 -4.804 -0.089 1.00 82.62 134 PRO A CA 1
ATOM 1070 C C . PRO A 1 134 ? -4.242 -5.621 0.958 1.00 82.62 134 PRO A C 1
ATOM 1072 O O . PRO A 1 134 ? -3.980 -5.155 2.069 1.00 82.62 134 PRO A O 1
ATOM 1075 N N . GLU A 1 135 ? -3.866 -6.831 0.570 1.00 80.19 135 GLU A N 1
ATOM 1076 C CA . GLU A 1 135 ? -2.958 -7.715 1.310 1.00 80.19 135 GLU A CA 1
ATOM 1077 C C . GLU A 1 135 ? -1.501 -7.491 0.896 1.00 80.19 135 GLU A C 1
ATOM 1079 O O . GLU A 1 135 ? -1.223 -6.798 -0.083 1.00 80.19 135 GLU A O 1
ATOM 1084 N N . GLU A 1 136 ? -0.568 -8.121 1.608 1.00 80.25 136 GLU A N 1
ATOM 1085 C CA . GLU A 1 136 ? 0.871 -7.942 1.404 1.00 80.25 136 GLU A CA 1
ATOM 1086 C C . GLU A 1 136 ? 1.330 -8.181 -0.041 1.00 80.25 136 GLU A C 1
ATOM 1088 O O . GLU A 1 136 ? 2.079 -7.360 -0.572 1.00 80.25 136 GLU A O 1
ATOM 1093 N N . ALA A 1 137 ? 0.808 -9.216 -0.704 1.00 78.94 137 ALA A N 1
ATOM 1094 C CA . ALA A 1 137 ? 1.136 -9.538 -2.093 1.00 78.94 137 ALA A CA 1
ATOM 1095 C C . ALA A 1 137 ? 0.849 -8.381 -3.071 1.00 78.94 137 ALA A C 1
ATOM 1097 O O . ALA A 1 137 ? 1.631 -8.136 -3.986 1.00 78.94 137 ALA A O 1
ATOM 1098 N N . HIS A 1 138 ? -0.218 -7.608 -2.843 1.00 82.69 138 HIS A N 1
ATOM 1099 C CA . HIS A 1 138 ? -0.570 -6.469 -3.699 1.00 82.69 138 HIS A CA 1
ATOM 1100 C C . HIS A 1 138 ? 0.458 -5.338 -3.574 1.00 82.69 138 HIS A C 1
ATOM 1102 O O . HIS A 1 138 ? 0.805 -4.692 -4.560 1.00 82.69 138 HIS A O 1
ATOM 1108 N N . PHE A 1 139 ? 0.972 -5.103 -2.361 1.00 89.69 139 PHE A N 1
ATOM 1109 C CA . PHE A 1 139 ? 2.015 -4.103 -2.138 1.00 89.69 139 PHE A CA 1
ATOM 1110 C C . PHE A 1 139 ? 3.363 -4.551 -2.707 1.00 89.69 139 PHE A C 1
ATOM 1112 O O . PHE A 1 139 ? 4.102 -3.705 -3.207 1.00 89.69 139 PHE A O 1
ATOM 1119 N N . CYS A 1 140 ? 3.677 -5.852 -2.649 1.00 86.75 140 CYS A N 1
ATOM 1120 C CA . CYS A 1 140 ? 4.856 -6.412 -3.314 1.00 86.75 140 CYS A CA 1
ATOM 1121 C C . CYS A 1 140 ? 4.785 -6.169 -4.826 1.00 86.75 140 CYS A C 1
ATOM 1123 O O . CYS A 1 140 ? 5.676 -5.522 -5.370 1.00 86.75 140 CYS A O 1
ATOM 1125 N N . ALA A 1 141 ? 3.686 -6.579 -5.468 1.00 83.81 141 ALA A N 1
ATOM 1126 C CA . ALA A 1 141 ? 3.499 -6.430 -6.911 1.00 83.81 141 ALA A CA 1
ATOM 1127 C C . ALA A 1 141 ? 3.587 -4.962 -7.366 1.00 83.81 141 ALA A C 1
ATOM 1129 O O . ALA A 1 141 ? 4.276 -4.648 -8.335 1.00 83.81 141 ALA A O 1
ATOM 1130 N N . ALA A 1 142 ? 2.954 -4.036 -6.636 1.00 90.94 142 ALA A N 1
ATOM 1131 C CA . ALA A 1 142 ? 3.018 -2.610 -6.957 1.00 90.94 142 ALA A CA 1
ATOM 1132 C C . ALA A 1 142 ? 4.431 -2.022 -6.795 1.00 90.94 142 ALA A C 1
ATOM 1134 O O . ALA A 1 142 ? 4.864 -1.215 -7.617 1.00 90.94 142 ALA A O 1
ATOM 1135 N N . ALA A 1 143 ? 5.164 -2.423 -5.752 1.00 91.81 143 ALA A N 1
ATOM 1136 C CA . ALA A 1 143 ? 6.531 -1.958 -5.523 1.00 91.81 143 ALA A CA 1
ATOM 1137 C C . ALA A 1 143 ? 7.513 -2.512 -6.569 1.00 91.81 143 ALA A C 1
ATOM 1139 O O . ALA A 1 143 ? 8.395 -1.791 -7.036 1.00 91.81 143 ALA A O 1
ATOM 1140 N N . GLU A 1 144 ? 7.353 -3.774 -6.963 1.00 89.25 144 GLU A N 1
ATOM 1141 C CA . GLU A 1 144 ? 8.164 -4.403 -8.007 1.00 89.25 144 GLU A CA 1
ATOM 1142 C C . GLU A 1 144 ? 7.893 -3.786 -9.375 1.00 89.25 144 GLU A C 1
ATOM 1144 O O . GLU A 1 144 ? 8.838 -3.418 -10.073 1.00 89.25 144 GLU A O 1
ATOM 1149 N N . ALA A 1 145 ? 6.624 -3.567 -9.727 1.00 89.56 145 ALA A N 1
ATOM 1150 C CA . ALA A 1 145 ? 6.263 -2.873 -10.956 1.00 89.56 145 ALA A CA 1
ATOM 1151 C C . ALA A 1 145 ? 6.810 -1.435 -10.996 1.00 89.56 145 ALA A C 1
ATOM 1153 O O . ALA A 1 145 ? 7.266 -0.977 -12.047 1.00 89.56 145 ALA A O 1
ATOM 1154 N N . LEU A 1 146 ? 6.824 -0.737 -9.852 1.00 93.94 146 LEU A N 1
ATOM 1155 C CA . LEU A 1 146 ? 7.350 0.626 -9.746 1.00 93.94 146 LEU A CA 1
ATOM 1156 C C . LEU A 1 146 ? 8.836 0.671 -10.094 1.00 93.94 146 LEU A C 1
ATOM 1158 O O . LEU A 1 146 ? 9.250 1.513 -10.886 1.00 93.94 146 LEU A O 1
ATOM 1162 N N . ILE A 1 147 ? 9.622 -0.256 -9.550 1.00 92.75 147 ILE A N 1
ATOM 1163 C CA . ILE A 1 147 ? 11.065 -0.326 -9.806 1.00 92.75 147 ILE A CA 1
ATOM 1164 C C . ILE A 1 147 ? 11.363 -0.876 -11.194 1.00 92.75 147 ILE A C 1
ATOM 1166 O O . ILE A 1 147 ? 12.286 -0.401 -11.846 1.00 92.75 147 ILE A O 1
ATOM 1170 N N . LYS A 1 148 ? 10.570 -1.832 -11.683 1.00 90.56 148 LYS A N 1
ATOM 1171 C CA . LYS A 1 148 ? 10.684 -2.337 -13.056 1.00 90.56 148 LYS A CA 1
ATOM 1172 C C . LYS A 1 148 ? 10.507 -1.202 -14.069 1.00 90.56 148 LYS A C 1
ATOM 1174 O O . LYS A 1 148 ? 11.273 -1.123 -15.025 1.00 90.56 148 LYS A O 1
ATOM 1179 N N . LYS A 1 149 ? 9.539 -0.302 -13.845 1.00 92.44 149 LYS A N 1
ATOM 1180 C CA . LYS A 1 149 ? 9.303 0.874 -14.701 1.00 92.44 149 LYS A CA 1
ATOM 1181 C C . LYS A 1 149 ? 10.315 2.001 -14.460 1.00 92.44 149 LYS A C 1
ATOM 1183 O O . LYS A 1 149 ? 10.741 2.656 -15.409 1.00 92.44 149 LYS A O 1
ATOM 1188 N N . HIS A 1 150 ? 10.720 2.219 -13.209 1.00 94.94 150 HIS A N 1
ATOM 1189 C CA . HIS A 1 150 ? 11.670 3.264 -12.822 1.00 94.94 150 HIS A CA 1
ATOM 1190 C C . HIS A 1 150 ? 12.838 2.691 -12.005 1.00 94.94 150 HIS A C 1
ATOM 1192 O O . HIS A 1 150 ? 12.883 2.860 -10.782 1.00 94.94 150 HIS A O 1
ATOM 1198 N N . PRO A 1 151 ? 13.817 2.038 -12.662 1.00 93.81 151 PRO A N 1
ATOM 1199 C CA . PRO A 1 151 ? 14.952 1.420 -11.977 1.00 93.81 151 PRO A CA 1
ATOM 1200 C C . PRO A 1 151 ? 15.784 2.394 -11.137 1.00 93.81 151 PRO A C 1
ATOM 1202 O O . PRO A 1 151 ? 16.397 1.981 -10.155 1.00 93.81 151 PRO A O 1
ATOM 1205 N N . CYS A 1 152 ? 15.755 3.694 -11.459 1.00 94.75 152 CYS A N 1
ATOM 1206 C CA . CYS A 1 152 ? 16.433 4.726 -10.675 1.00 94.75 152 CYS A CA 1
ATOM 1207 C C . CYS A 1 152 ? 15.906 4.872 -9.235 1.00 94.75 152 CYS A C 1
ATOM 1209 O O . CYS A 1 152 ? 16.579 5.481 -8.407 1.00 94.75 152 CYS A O 1
ATOM 1211 N N . LEU A 1 153 ? 14.732 4.314 -8.916 1.00 95.50 153 LEU A N 1
ATOM 1212 C CA . LEU A 1 153 ? 14.136 4.330 -7.576 1.00 95.50 153 LEU A CA 1
ATOM 1213 C C . LEU A 1 153 ? 14.590 3.167 -6.679 1.00 95.50 153 LEU A C 1
ATOM 1215 O O . LEU A 1 153 ? 14.127 3.063 -5.540 1.00 95.50 153 LEU A O 1
ATOM 1219 N N . LYS A 1 154 ? 15.440 2.261 -7.174 1.00 91.88 154 LYS A N 1
ATOM 1220 C CA . LYS A 1 154 ? 15.850 1.059 -6.442 1.00 91.88 154 LYS A CA 1
ATOM 1221 C C . LYS A 1 154 ? 16.617 1.417 -5.162 1.00 91.88 154 LYS A C 1
ATOM 1223 O O . LYS A 1 154 ? 17.571 2.189 -5.193 1.00 91.88 154 LYS A O 1
ATOM 1228 N N . GLU A 1 155 ? 16.228 0.831 -4.029 1.00 86.69 155 GLU A N 1
ATOM 1229 C CA . GLU A 1 155 ? 16.889 1.102 -2.746 1.00 86.69 155 GLU A CA 1
ATOM 1230 C C . GLU A 1 155 ? 18.072 0.150 -2.495 1.00 86.69 155 GLU A C 1
ATOM 1232 O O . GLU A 1 155 ? 17.918 -1.070 -2.634 1.00 86.69 155 GLU A O 1
ATOM 1237 N N . PRO A 1 156 ? 19.251 0.667 -2.098 1.00 79.69 156 PRO A N 1
ATOM 1238 C CA . PRO A 1 156 ? 20.392 -0.173 -1.753 1.00 79.69 156 PRO A CA 1
ATOM 1239 C C . PRO A 1 156 ? 20.111 -0.994 -0.484 1.00 79.69 156 PRO A C 1
ATOM 1241 O O . PRO A 1 156 ? 19.459 -0.526 0.447 1.00 79.69 156 PRO A O 1
ATOM 1244 N N . GLY A 1 157 ? 20.612 -2.233 -0.443 1.00 72.38 157 GLY A N 1
ATOM 1245 C CA . GLY A 1 157 ? 20.491 -3.122 0.723 1.00 72.38 157 GLY A CA 1
ATOM 1246 C C . GLY A 1 157 ? 19.209 -3.964 0.795 1.00 72.38 157 GLY A C 1
ATOM 1247 O O . GLY A 1 157 ? 19.072 -4.778 1.702 1.00 72.38 157 GLY A O 1
ATOM 1248 N N . SER A 1 158 ? 18.283 -3.829 -0.160 1.00 73.56 158 SER A N 1
ATOM 1249 C CA . SER A 1 158 ? 17.129 -4.728 -0.309 1.00 73.56 158 SER A CA 1
ATOM 1250 C C . SER A 1 158 ? 17.369 -5.735 -1.442 1.00 73.56 158 SER A C 1
ATOM 1252 O O . SER A 1 158 ? 17.832 -5.348 -2.511 1.00 73.56 158 SER A O 1
ATOM 1254 N N . PHE A 1 159 ? 17.016 -7.013 -1.230 1.00 67.44 159 PHE A N 1
ATOM 1255 C CA . PHE A 1 159 ? 17.245 -8.121 -2.179 1.00 67.44 159 PHE A CA 1
ATOM 1256 C C . PHE A 1 159 ? 16.756 -7.821 -3.609 1.00 67.44 159 PHE A C 1
ATOM 1258 O O . PHE A 1 159 ? 17.490 -8.017 -4.572 1.00 67.44 159 PHE A O 1
ATOM 1265 N N . ASN A 1 160 ? 15.549 -7.265 -3.750 1.00 75.62 160 ASN A N 1
ATOM 1266 C CA . ASN A 1 160 ? 14.986 -6.814 -5.029 1.00 75.62 160 ASN A CA 1
ATOM 1267 C C . ASN A 1 160 ? 14.934 -5.276 -5.151 1.00 75.62 160 ASN A C 1
ATOM 1269 O O . ASN A 1 160 ? 14.508 -4.745 -6.175 1.00 75.62 160 ASN A O 1
ATOM 1273 N N . GLY A 1 161 ? 15.379 -4.546 -4.123 1.00 84.06 161 GLY A N 1
ATOM 1274 C CA . GLY A 1 161 ? 15.342 -3.085 -4.065 1.00 84.06 161 GLY A CA 1
ATOM 1275 C C . GLY A 1 161 ? 13.963 -2.469 -3.813 1.00 84.06 161 GLY A C 1
ATOM 1276 O O . GLY A 1 161 ? 13.873 -1.244 -3.760 1.00 84.06 161 GLY A O 1
ATOM 1277 N N . SER A 1 162 ? 12.905 -3.282 -3.660 1.00 88.81 162 SER A N 1
ATOM 1278 C CA . SER A 1 162 ? 11.498 -2.843 -3.581 1.00 88.81 162 SER A CA 1
ATOM 1279 C C . SER A 1 162 ? 10.914 -2.834 -2.171 1.00 88.81 162 SER A C 1
ATOM 1281 O O . SER A 1 162 ? 9.827 -2.295 -1.946 1.00 88.81 162 SER A O 1
ATOM 1283 N N . TYR A 1 163 ? 11.634 -3.381 -1.188 1.00 90.38 163 TYR A N 1
ATOM 1284 C CA . TYR A 1 163 ? 11.091 -3.585 0.153 1.00 90.38 163 TYR A CA 1
ATOM 1285 C C . TYR A 1 163 ? 10.657 -2.288 0.854 1.00 90.38 163 TYR A C 1
ATOM 1287 O O . TYR A 1 163 ? 9.561 -2.241 1.418 1.00 90.38 163 TYR A O 1
ATOM 1295 N N . GLY A 1 164 ? 11.462 -1.220 0.834 1.00 93.06 164 GLY A N 1
ATOM 1296 C CA . GLY A 1 164 ? 11.061 0.025 1.494 1.00 93.06 164 GLY A CA 1
ATOM 1297 C C . GLY A 1 164 ? 9.908 0.713 0.764 1.00 93.06 164 GLY A C 1
ATOM 1298 O O . GLY A 1 164 ? 9.020 1.267 1.416 1.00 93.06 164 GLY A O 1
ATOM 1299 N N . TRP A 1 165 ? 9.826 0.605 -0.565 1.00 95.38 165 TRP A N 1
ATOM 1300 C CA . TRP A 1 165 ? 8.645 1.028 -1.330 1.00 95.38 165 TRP A CA 1
ATOM 1301 C C . TRP A 1 165 ? 7.384 0.273 -0.909 1.00 95.38 165 TRP A C 1
ATOM 1303 O O . TRP A 1 165 ? 6.373 0.917 -0.621 1.00 95.38 165 TRP A O 1
ATOM 1313 N N . LYS A 1 166 ? 7.455 -1.056 -0.749 1.00 94.31 166 LYS A N 1
ATOM 1314 C CA . LYS A 1 166 ? 6.352 -1.869 -0.207 1.00 94.31 166 LYS A CA 1
ATOM 1315 C C . LYS A 1 166 ? 5.860 -1.324 1.138 1.00 94.31 166 LYS A C 1
ATOM 1317 O O . LYS A 1 166 ? 4.658 -1.126 1.323 1.00 94.31 166 LYS A O 1
ATOM 1322 N N . GLN A 1 167 ? 6.773 -1.043 2.073 1.00 94.81 167 GLN A N 1
ATOM 1323 C CA . GLN A 1 167 ? 6.402 -0.519 3.394 1.00 94.81 167 GLN A CA 1
ATOM 1324 C C . GLN A 1 167 ? 5.758 0.868 3.298 1.00 94.81 167 GLN A C 1
ATOM 1326 O O . GLN A 1 167 ? 4.702 1.102 3.891 1.00 94.81 167 GLN A O 1
ATOM 1331 N N . ARG A 1 168 ? 6.341 1.784 2.513 1.00 96.25 168 ARG A N 1
ATOM 1332 C CA . ARG A 1 168 ? 5.782 3.131 2.312 1.00 96.25 168 ARG A CA 1
ATOM 1333 C C . ARG A 1 168 ? 4.384 3.083 1.695 1.00 96.25 168 ARG A C 1
ATOM 1335 O O . ARG A 1 168 ? 3.505 3.813 2.151 1.00 96.25 168 ARG A O 1
ATOM 1342 N N . LEU A 1 169 ? 4.154 2.197 0.724 1.00 96.75 169 LEU A N 1
ATOM 1343 C CA . LEU A 1 169 ? 2.837 1.979 0.119 1.00 96.75 169 LEU A CA 1
ATOM 1344 C C . LEU A 1 169 ? 1.827 1.431 1.131 1.00 96.75 169 LEU A C 1
ATOM 1346 O O . LEU A 1 169 ? 0.717 1.954 1.214 1.00 96.75 169 LEU A O 1
ATOM 1350 N N . LYS A 1 170 ? 2.216 0.458 1.963 1.00 95.56 170 LYS A N 1
ATOM 1351 C CA . LYS A 1 170 ? 1.361 -0.079 3.035 1.00 95.56 170 LYS A CA 1
ATOM 1352 C C . LYS A 1 170 ? 0.907 1.017 4.005 1.00 95.56 170 LYS A C 1
ATOM 1354 O O . LYS A 1 170 ? -0.287 1.136 4.290 1.00 95.56 170 LYS A O 1
ATOM 1359 N N . TYR A 1 171 ? 1.831 1.862 4.468 1.00 96.25 171 TYR A N 1
ATOM 1360 C CA . TYR A 1 171 ? 1.497 3.000 5.334 1.00 96.25 171 TYR A CA 1
ATOM 1361 C C . TYR A 1 171 ? 0.623 4.037 4.621 1.00 96.25 171 TYR A C 1
ATOM 1363 O O . TYR A 1 171 ? -0.394 4.475 5.170 1.00 96.25 171 TYR A O 1
ATOM 1371 N N . LYS A 1 172 ? 0.975 4.407 3.383 1.00 97.06 172 LYS A N 1
ATOM 1372 C CA . LYS A 1 172 ? 0.193 5.357 2.583 1.00 97.06 172 LYS A CA 1
ATOM 1373 C C . LYS A 1 172 ? -1.236 4.866 2.378 1.00 97.06 172 LYS A C 1
ATOM 1375 O O . LYS A 1 172 ? -2.160 5.660 2.526 1.00 97.06 172 LYS A O 1
ATOM 1380 N N . MET A 1 173 ? -1.422 3.578 2.108 1.00 95.56 173 MET A N 1
ATOM 1381 C CA . MET A 1 173 ? -2.731 2.970 1.897 1.00 95.56 173 MET A CA 1
ATOM 1382 C C . MET A 1 173 ? -3.617 3.043 3.146 1.00 95.56 173 MET A C 1
ATOM 1384 O O . MET A 1 173 ? -4.805 3.348 3.045 1.00 95.56 173 MET A O 1
ATOM 1388 N N . GLY A 1 174 ? -3.049 2.829 4.338 1.00 91.88 174 GLY A N 1
ATOM 1389 C CA . GLY A 1 174 ? -3.771 3.018 5.601 1.00 91.88 174 GLY A CA 1
ATOM 1390 C C . GLY A 1 174 ? -4.281 4.455 5.780 1.00 91.88 174 GLY A C 1
ATOM 1391 O O . GLY A 1 174 ? -5.448 4.674 6.125 1.00 91.88 174 GLY A O 1
ATOM 1392 N N . ASN A 1 175 ? -3.434 5.440 5.469 1.00 92.81 175 ASN A N 1
ATOM 1393 C CA . ASN A 1 175 ? -3.800 6.858 5.514 1.00 92.81 175 ASN A CA 1
ATOM 1394 C C . ASN A 1 175 ? -4.850 7.211 4.451 1.00 92.81 175 ASN A C 1
ATOM 1396 O O . ASN A 1 175 ? -5.841 7.870 4.761 1.00 92.81 175 ASN A O 1
ATOM 1400 N N . TYR A 1 176 ? -4.668 6.730 3.221 1.00 93.56 176 TYR A N 1
ATOM 1401 C CA . TYR A 1 176 ? -5.571 6.973 2.098 1.00 93.56 176 TYR A CA 1
ATOM 1402 C C . TYR A 1 176 ? -6.978 6.428 2.372 1.00 93.56 176 TYR A C 1
ATOM 1404 O O . TYR A 1 176 ? -7.964 7.151 2.251 1.00 93.56 176 TYR A O 1
ATOM 1412 N N . ARG A 1 177 ? -7.087 5.201 2.893 1.00 91.06 177 ARG A N 1
ATOM 1413 C CA . ARG A 1 177 ? -8.373 4.636 3.335 1.00 91.06 177 ARG A CA 1
ATOM 1414 C C . ARG A 1 177 ? -9.028 5.448 4.445 1.00 91.06 177 ARG A C 1
ATOM 1416 O O . ARG A 1 177 ? -10.246 5.590 4.466 1.00 91.06 177 ARG A O 1
ATOM 1423 N N . THR A 1 178 ? -8.241 5.965 5.385 1.00 87.06 178 THR A N 1
ATOM 1424 C CA . THR A 1 178 ? -8.771 6.826 6.450 1.00 87.06 178 THR A CA 1
ATOM 1425 C C . THR A 1 178 ? -9.357 8.113 5.865 1.00 87.06 178 THR A C 1
ATOM 1427 O O . THR A 1 178 ? -10.439 8.522 6.281 1.00 87.06 178 THR A O 1
ATOM 1430 N N . GLN A 1 179 ? -8.700 8.709 4.864 1.00 87.62 179 GLN A N 1
ATOM 1431 C CA . GLN A 1 179 ? -9.204 9.884 4.143 1.00 87.62 179 GLN A CA 1
ATOM 1432 C C . GLN A 1 179 ? -10.491 9.580 3.365 1.00 87.62 179 GLN A C 1
ATOM 1434 O O . GLN A 1 179 ? -11.484 10.277 3.554 1.00 87.62 179 GLN A O 1
ATOM 1439 N N . LEU A 1 180 ? -10.518 8.507 2.570 1.00 85.25 180 LEU A N 1
ATOM 1440 C CA . LEU A 1 180 ? -11.711 8.089 1.819 1.00 85.25 180 LEU A CA 1
ATOM 1441 C C . LEU A 1 180 ? -12.902 7.784 2.738 1.00 85.25 180 LEU A C 1
ATOM 1443 O O . LEU A 1 180 ? -14.040 8.161 2.465 1.00 85.25 180 LEU A O 1
ATOM 1447 N N . LYS A 1 181 ? -12.642 7.165 3.893 1.00 80.88 181 LYS A N 1
ATOM 1448 C CA . LYS A 1 181 ? -13.663 6.942 4.920 1.00 80.88 181 LYS A CA 1
ATOM 1449 C C . LYS A 1 181 ? -14.247 8.255 5.456 1.00 80.88 181 LYS A C 1
ATOM 1451 O O . LYS A 1 181 ? -15.448 8.318 5.697 1.00 80.88 181 LYS A O 1
ATOM 1456 N N . LEU A 1 182 ? -13.427 9.290 5.660 1.00 79.12 182 LEU A N 1
ATOM 1457 C CA . LEU A 1 182 ? -13.908 10.614 6.084 1.00 79.12 182 LEU A CA 1
ATOM 1458 C C . LEU A 1 182 ? -14.745 11.303 4.999 1.00 79.12 182 LEU A C 1
ATOM 1460 O O . LEU A 1 182 ? -15.665 12.040 5.333 1.00 79.12 182 LEU A O 1
ATOM 1464 N N . GLN A 1 183 ? -14.456 11.029 3.728 1.00 80.88 183 GLN A N 1
ATOM 1465 C CA . GLN A 1 183 ? -15.223 11.522 2.580 1.00 80.88 183 GLN A CA 1
ATOM 1466 C C . GLN A 1 183 ? -16.522 10.738 2.329 1.00 80.88 183 GLN A C 1
ATOM 1468 O O . GLN A 1 183 ? -17.283 11.087 1.434 1.00 80.88 183 GLN A O 1
ATOM 1473 N N . GLY A 1 184 ? -16.803 9.701 3.125 1.00 71.94 184 GLY A N 1
ATOM 1474 C CA . GLY A 1 184 ? -18.061 8.961 3.061 1.00 71.94 184 GLY A CA 1
ATOM 1475 C C . GLY A 1 184 ? -18.075 7.787 2.082 1.00 71.94 184 GLY A C 1
ATOM 1476 O O . GLY A 1 184 ? -19.160 7.303 1.773 1.00 71.94 184 GLY A O 1
ATOM 1477 N N . CYS A 1 185 ? -16.918 7.285 1.626 1.00 70.62 185 CYS A N 1
ATOM 1478 C CA . CYS A 1 185 ? -16.849 6.136 0.714 1.00 70.62 185 CYS A CA 1
ATOM 1479 C C . CYS A 1 185 ? -17.603 4.906 1.274 1.00 70.62 185 CYS A C 1
ATOM 1481 O O . CYS A 1 185 ? -17.149 4.326 2.271 1.00 70.62 185 CYS A O 1
ATOM 1483 N N . PRO A 1 186 ? -18.713 4.465 0.640 1.00 63.59 186 PRO A N 1
ATOM 1484 C CA . PRO A 1 186 ? -19.595 3.425 1.180 1.00 63.59 186 PRO A CA 1
ATOM 1485 C C . PRO A 1 186 ? -18.865 2.121 1.512 1.00 63.59 186 PRO A C 1
ATOM 1487 O O . PRO A 1 186 ? -19.063 1.555 2.586 1.00 63.59 186 PRO A O 1
ATOM 1490 N N . GLU A 1 187 ? -17.937 1.717 0.643 1.00 65.69 187 GLU A N 1
ATOM 1491 C CA . GLU A 1 187 ? -17.097 0.514 0.757 1.00 65.69 187 GLU A CA 1
ATOM 1492 C C . GLU A 1 187 ? -16.264 0.459 2.050 1.00 65.69 187 GLU A C 1
ATOM 1494 O O . GLU A 1 187 ? -15.946 -0.619 2.548 1.00 65.69 187 GLU A O 1
ATOM 1499 N N . LEU A 1 188 ? -15.925 1.619 2.623 1.00 67.50 188 LEU A N 1
ATOM 1500 C CA . LEU A 1 188 ? -15.151 1.750 3.864 1.00 67.50 188 LEU A CA 1
ATOM 1501 C C . LEU A 1 188 ? -16.028 2.116 5.072 1.00 67.50 188 LEU A C 1
ATOM 1503 O O . LEU A 1 188 ? -15.593 2.010 6.228 1.00 67.50 188 LEU A O 1
ATOM 1507 N N . CYS A 1 189 ? -17.262 2.553 4.816 1.00 57.78 189 CYS A N 1
ATOM 1508 C CA . CYS A 1 189 ? -18.231 2.967 5.823 1.00 57.78 189 CYS A CA 1
ATOM 1509 C C . CYS A 1 189 ? -18.992 1.790 6.444 1.00 57.78 189 CYS A C 1
ATOM 1511 O O . CYS A 1 189 ? -19.453 1.935 7.573 1.00 57.78 189 CYS A O 1
ATOM 1513 N N . VAL A 1 190 ? -19.073 0.627 5.785 1.00 52.91 190 VAL A N 1
ATOM 1514 C CA . VAL A 1 190 ? -19.813 -0.557 6.285 1.00 52.91 190 VAL A CA 1
ATOM 1515 C C . VAL A 1 190 ? -19.294 -1.044 7.648 1.00 52.91 190 VAL A C 1
ATOM 1517 O O . VAL A 1 190 ? -20.065 -1.417 8.526 1.00 52.91 190 VAL A O 1
ATOM 1520 N N . ASN A 1 191 ? -17.979 -0.946 7.868 1.00 47.12 191 ASN A N 1
ATOM 1521 C CA . ASN A 1 191 ? -17.310 -1.353 9.113 1.00 47.12 191 ASN A CA 1
ATOM 1522 C C . ASN A 1 191 ? -17.067 -0.184 10.082 1.00 47.12 191 ASN A C 1
ATOM 1524 O O . ASN A 1 191 ? -16.319 -0.296 11.057 1.00 47.12 191 ASN A O 1
ATOM 1528 N N . SER A 1 192 ? -17.638 0.989 9.806 1.00 48.94 192 SER A N 1
ATOM 1529 C CA . SER A 1 192 ? -17.495 2.150 10.672 1.00 48.94 192 SER A CA 1
ATOM 1530 C C . SER A 1 192 ? -18.559 2.127 11.765 1.00 48.94 192 SER A C 1
ATOM 1532 O O . SER A 1 192 ? -19.731 2.348 11.505 1.00 48.94 192 SER A O 1
ATOM 1534 N N . LEU A 1 193 ? -18.154 1.983 13.030 1.00 50.28 193 LEU A N 1
ATOM 1535 C CA . LEU A 1 193 ? -19.069 2.125 14.178 1.00 50.28 193 LEU A CA 1
ATOM 1536 C C . LEU A 1 193 ? -19.779 3.498 14.239 1.00 50.28 193 LEU A C 1
ATOM 1538 O O . LEU A 1 193 ? -20.740 3.656 14.985 1.00 50.28 193 LEU A O 1
ATOM 1542 N N . LYS A 1 194 ? -19.321 4.484 13.452 1.00 49.53 194 LYS A N 1
ATOM 1543 C CA . LYS A 1 194 ? -19.910 5.827 13.349 1.00 49.53 194 LYS A CA 1
ATOM 1544 C C . LYS A 1 194 ? -21.077 5.944 12.354 1.00 49.53 194 LYS A C 1
ATOM 1546 O O . LYS A 1 194 ? -21.747 6.967 12.390 1.00 49.53 194 LYS A O 1
ATOM 1551 N N . SER A 1 195 ? -21.308 4.963 11.475 1.00 49.00 195 SER A N 1
ATOM 1552 C CA . SER A 1 195 ? -22.339 5.019 10.417 1.00 49.00 195 SER A CA 1
ATOM 1553 C C . SER A 1 195 ? -23.565 4.134 10.681 1.00 49.00 195 SER A C 1
ATOM 1555 O O . SER A 1 195 ? -24.461 4.081 9.844 1.00 49.00 195 SER A O 1
ATOM 1557 N N . LYS A 1 196 ? -23.655 3.456 11.835 1.00 44.81 196 LYS A N 1
ATOM 1558 C CA . LYS A 1 196 ? -24.904 2.787 12.233 1.00 44.81 196 LYS A CA 1
ATOM 1559 C C . LYS A 1 196 ? -25.948 3.843 12.598 1.00 44.81 196 LYS A C 1
ATOM 1561 O O . LYS A 1 196 ? -25.638 4.742 13.381 1.00 44.81 196 LYS A O 1
ATOM 1566 N N . ALA A 1 197 ? -27.133 3.703 12.001 1.00 48.72 197 ALA A N 1
ATOM 1567 C CA . ALA A 1 197 ? -28.257 4.634 11.979 1.00 48.72 197 ALA A CA 1
ATOM 1568 C C . ALA A 1 197 ? -28.485 5.438 13.274 1.00 48.72 197 ALA A C 1
ATOM 1570 O O . ALA A 1 197 ? -28.228 4.988 14.395 1.00 48.72 197 ALA A O 1
ATOM 1571 N N . THR A 1 198 ? -29.039 6.635 13.090 1.00 48.97 198 THR A N 1
ATOM 1572 C CA . THR A 1 198 ? -29.433 7.604 14.125 1.00 48.97 198 THR A CA 1
ATOM 1573 C C . THR A 1 198 ? -30.390 7.045 15.185 1.00 48.97 198 THR A C 1
ATOM 1575 O O . THR A 1 198 ? -30.502 7.639 16.252 1.00 48.97 198 THR A O 1
ATOM 1578 N N . ALA A 1 199 ? -31.008 5.886 14.941 1.00 51.62 199 ALA A N 1
ATOM 1579 C CA . ALA A 1 199 ? -31.875 5.186 15.886 1.00 51.62 199 ALA A CA 1
ATOM 1580 C C . ALA A 1 199 ? -31.132 4.513 17.065 1.00 51.62 199 ALA A C 1
ATOM 1582 O O . ALA A 1 199 ? -31.740 4.284 18.101 1.00 51.62 199 ALA A O 1
ATOM 1583 N N . ASP A 1 200 ? -29.818 4.261 16.963 1.00 49.53 200 ASP A N 1
ATOM 1584 C CA . ASP A 1 200 ? -29.033 3.567 18.007 1.00 49.53 200 ASP A CA 1
ATOM 1585 C C . ASP A 1 200 ? -28.177 4.528 18.865 1.00 49.53 200 ASP A C 1
ATOM 1587 O O . ASP A 1 200 ? -27.046 4.209 19.246 1.00 49.53 200 ASP A O 1
ATOM 1591 N N . ALA A 1 201 ? -28.608 5.770 19.082 1.00 46.34 201 ALA A N 1
ATOM 1592 C CA . ALA A 1 201 ? -27.819 6.794 19.775 1.00 46.34 201 ALA A CA 1
ATOM 1593 C C . ALA A 1 201 ? -27.747 6.576 21.305 1.00 46.34 201 ALA A C 1
ATOM 1595 O O . ALA A 1 201 ? -28.297 7.350 22.080 1.00 46.34 201 ALA A O 1
ATOM 1596 N N . LEU A 1 202 ? -27.025 5.544 21.754 1.00 49.00 202 LEU A N 1
ATOM 1597 C CA . LEU A 1 202 ? -26.647 5.409 23.164 1.00 49.00 202 LEU A CA 1
ATOM 1598 C C . LEU A 1 202 ? -25.537 6.423 23.530 1.00 49.00 202 LEU A C 1
ATOM 1600 O O . LEU A 1 202 ? -24.615 6.623 22.728 1.00 49.00 202 LEU A O 1
ATOM 1604 N N . PRO A 1 203 ? -25.546 7.012 24.745 1.00 41.81 203 PRO A N 1
ATOM 1605 C CA . PRO A 1 203 ? -24.562 8.012 25.197 1.00 41.81 203 PRO A CA 1
ATOM 1606 C C . PRO A 1 203 ? -23.090 7.567 25.100 1.00 41.81 203 PRO A C 1
ATOM 1608 O O . PRO A 1 203 ? -22.193 8.397 24.972 1.00 41.81 203 PRO A O 1
ATOM 1611 N N . ALA A 1 204 ? -22.828 6.256 25.081 1.00 49.38 204 ALA A N 1
ATOM 1612 C CA . ALA A 1 204 ? -21.492 5.670 24.953 1.00 49.38 204 ALA A CA 1
ATOM 1613 C C . ALA A 1 204 ? -20.876 5.767 23.534 1.00 49.38 204 ALA A C 1
ATOM 1615 O O . ALA A 1 204 ? -19.696 5.467 23.347 1.00 49.38 204 ALA A O 1
ATOM 1616 N N . LYS A 1 205 ? -21.622 6.217 22.510 1.00 45.12 205 LYS A N 1
ATOM 1617 C CA . LYS A 1 205 ? -21.161 6.258 21.100 1.00 45.12 205 LYS A CA 1
ATOM 1618 C C . LYS A 1 205 ? -20.063 7.290 20.785 1.00 45.12 205 LYS A C 1
ATOM 1620 O O . LYS A 1 205 ? -19.539 7.294 19.669 1.00 45.12 205 LYS A O 1
ATOM 1625 N N . LYS A 1 206 ? -19.695 8.163 21.730 1.00 43.19 206 LYS A N 1
ATOM 1626 C CA . LYS A 1 206 ? -18.644 9.192 21.570 1.00 43.19 206 LYS A CA 1
ATOM 1627 C C . LYS A 1 206 ? -17.502 9.081 22.585 1.00 43.19 206 LYS A C 1
ATOM 1629 O O . LYS A 1 206 ? -16.686 9.998 22.663 1.00 43.19 206 LYS A O 1
ATOM 1634 N N . VAL A 1 207 ? -17.400 7.973 23.319 1.00 47.75 207 VAL A N 1
ATOM 1635 C CA . VAL A 1 207 ? -16.262 7.749 24.218 1.00 47.75 207 VAL A CA 1
ATOM 1636 C C . VAL A 1 207 ? -15.028 7.482 23.356 1.00 47.75 207 VAL A C 1
ATOM 1638 O O . VAL A 1 207 ? -14.928 6.470 22.658 1.00 47.75 207 VAL A O 1
ATOM 1641 N N . LYS A 1 208 ? -14.102 8.445 23.324 1.00 53.44 208 LYS A N 1
ATOM 1642 C CA . LYS A 1 208 ? -12.785 8.230 22.722 1.00 53.44 208 LYS A CA 1
ATOM 1643 C C . LYS A 1 208 ? -12.108 7.123 23.523 1.00 53.44 208 LYS A C 1
ATOM 1645 O O . LYS A 1 208 ? -12.142 7.154 24.746 1.00 53.44 208 LYS A O 1
ATOM 1650 N N . LYS A 1 209 ? -11.490 6.150 22.844 1.00 54.47 209 LYS A N 1
ATOM 1651 C CA . LYS A 1 209 ? -10.594 5.224 23.543 1.00 54.47 209 LYS A CA 1
ATOM 1652 C C . LYS A 1 209 ? -9.530 6.067 24.253 1.00 54.47 209 LYS A C 1
ATOM 1654 O O . LYS A 1 209 ? -8.965 6.932 23.569 1.00 54.47 209 LYS A O 1
ATOM 1659 N N . PRO A 1 210 ? -9.266 5.824 25.547 1.00 47.72 210 PRO A N 1
ATOM 1660 C CA . PRO A 1 210 ? -8.226 6.542 26.257 1.00 47.72 210 PRO A CA 1
ATOM 1661 C C . PRO A 1 210 ? -6.924 6.446 25.465 1.00 47.72 210 PRO A C 1
ATOM 1663 O O . PRO A 1 210 ? -6.574 5.368 24.958 1.00 47.72 210 PRO A O 1
ATOM 1666 N N . LYS A 1 211 ? -6.218 7.564 25.284 1.00 56.03 211 LYS A N 1
ATOM 1667 C CA . LYS A 1 211 ? -4.865 7.505 24.703 1.00 56.03 211 LYS A CA 1
ATOM 1668 C C . LYS A 1 211 ? -4.000 6.619 25.606 1.00 56.03 211 LYS A C 1
ATOM 1670 O O . LYS A 1 211 ? -4.225 6.577 26.807 1.00 56.03 211 LYS A O 1
ATOM 1675 N N . ARG A 1 212 ? -2.981 5.942 25.056 1.00 50.19 212 ARG A N 1
ATOM 1676 C CA . ARG A 1 212 ? -2.086 5.013 25.794 1.00 50.19 212 ARG A CA 1
ATOM 1677 C C . ARG A 1 212 ? -1.483 5.573 27.103 1.00 50.19 212 ARG A C 1
ATOM 1679 O O . ARG A 1 212 ? -0.973 4.788 27.883 1.00 50.19 212 ARG A O 1
ATOM 1686 N N . PHE A 1 213 ? -1.555 6.884 27.337 1.00 49.50 213 PHE A N 1
ATOM 1687 C CA . PHE A 1 213 ? -1.101 7.570 28.550 1.00 49.50 213 PHE A CA 1
ATOM 1688 C C . PHE A 1 213 ? -2.219 8.008 29.520 1.00 49.50 213 PHE A C 1
ATOM 1690 O O . PHE A 1 213 ? -1.921 8.355 30.654 1.00 49.50 213 PHE A O 1
ATOM 1697 N N . GLU A 1 214 ? -3.494 7.990 29.117 1.00 53.22 214 GLU A N 1
ATOM 1698 C CA . GLU A 1 214 ? -4.624 8.413 29.967 1.00 53.22 214 GLU A CA 1
ATOM 1699 C C . GLU A 1 214 ? -5.007 7.352 31.011 1.00 53.22 214 GLU A C 1
ATOM 1701 O O . GLU A 1 214 ? -5.593 7.691 32.032 1.00 53.22 214 GLU A O 1
ATOM 1706 N N . ALA A 1 215 ? -4.624 6.084 30.813 1.00 54.31 215 ALA A N 1
ATOM 1707 C CA . ALA A 1 215 ? -4.861 5.020 31.796 1.00 54.31 215 ALA A CA 1
ATOM 1708 C C . ALA A 1 215 ? -4.140 5.283 33.136 1.00 54.31 215 ALA A C 1
ATOM 1710 O O . ALA A 1 215 ? -4.702 5.020 34.201 1.00 54.31 215 ALA A O 1
ATOM 1711 N N . ASN A 1 216 ? -2.950 5.891 33.068 1.00 56.09 216 ASN A N 1
ATOM 1712 C CA . ASN A 1 216 ? -2.090 6.184 34.220 1.00 56.09 216 ASN A CA 1
ATOM 1713 C C . ASN A 1 216 ? -2.181 7.651 34.668 1.00 56.09 216 ASN A C 1
ATOM 1715 O O . ASN A 1 216 ? -1.415 8.083 35.523 1.00 56.09 216 ASN A O 1
ATOM 1719 N N . PHE A 1 217 ? -3.085 8.440 34.080 1.00 61.78 217 PHE A N 1
ATOM 1720 C CA . PHE A 1 217 ? -3.281 9.828 34.481 1.00 61.78 217 PHE A CA 1
ATOM 1721 C C . PHE A 1 217 ? -4.240 9.901 35.677 1.00 61.78 217 PHE A C 1
ATOM 1723 O O . PHE A 1 217 ? -5.338 9.328 35.651 1.00 61.78 217 PHE A O 1
ATOM 1730 N N . TYR A 1 218 ? -3.829 10.623 36.718 1.00 66.75 218 TYR A N 1
ATOM 1731 C CA . TYR A 1 218 ? -4.666 11.005 37.851 1.00 66.75 218 TYR A CA 1
ATOM 1732 C C . TYR A 1 218 ? -4.505 12.510 38.130 1.00 66.75 218 TYR A C 1
ATOM 1734 O O . TYR A 1 218 ? -3.397 13.039 38.012 1.00 66.75 218 TYR A O 1
ATOM 1742 N N . PRO A 1 219 ? -5.598 13.227 38.443 1.00 73.19 219 PRO A N 1
ATOM 1743 C CA . PRO A 1 219 ? -5.541 14.655 38.743 1.00 73.19 219 PRO A CA 1
ATOM 1744 C C . PRO A 1 219 ? -4.833 14.924 40.080 1.00 73.19 219 PRO A C 1
ATOM 1746 O O . PRO A 1 219 ? -4.826 14.076 40.971 1.00 73.19 219 PRO A O 1
ATOM 1749 N N . SER A 1 220 ? -4.260 16.121 40.233 1.00 72.69 220 SER A N 1
ATOM 1750 C CA . SER A 1 220 ? -3.770 16.617 41.525 1.00 72.69 220 SER A CA 1
ATOM 1751 C C . SER A 1 220 ? -4.925 16.814 42.512 1.00 72.69 220 SER A C 1
ATOM 1753 O O . SER A 1 220 ? -6.064 17.039 42.094 1.00 72.69 220 SER A O 1
ATOM 1755 N N . PHE A 1 221 ? -4.638 16.777 43.816 1.00 72.94 221 PHE A N 1
ATOM 1756 C CA . PHE A 1 221 ? -5.644 17.062 44.840 1.00 72.94 221 PHE A CA 1
ATOM 1757 C C . PHE A 1 221 ? -6.226 18.480 44.700 1.00 72.94 221 PHE A C 1
ATOM 1759 O O . PHE A 1 221 ? -5.537 19.378 44.197 1.00 72.94 221 PHE A O 1
ATOM 1766 N N . PRO A 1 222 ? -7.487 18.694 45.126 1.00 72.81 222 PRO A N 1
ATOM 1767 C CA . PRO A 1 222 ? -8.058 20.031 45.233 1.00 72.81 222 PRO A CA 1
ATOM 1768 C C . PRO A 1 222 ? -7.176 20.954 46.086 1.00 72.81 222 PRO A C 1
ATOM 1770 O O . PRO A 1 222 ? -6.477 20.513 46.998 1.00 72.81 222 PRO A O 1
ATOM 1773 N N . ILE A 1 223 ? -7.198 22.253 45.785 1.00 62.44 223 ILE A N 1
ATOM 1774 C CA . ILE A 1 223 ? -6.373 23.249 46.481 1.00 62.44 223 ILE A CA 1
ATOM 1775 C C . ILE A 1 223 ? -6.744 23.261 47.972 1.00 62.44 223 ILE A C 1
ATOM 1777 O O . ILE A 1 223 ? -7.877 23.582 48.318 1.00 62.44 223 ILE A O 1
ATOM 1781 N N . GLY A 1 224 ? -5.779 22.941 48.839 1.00 72.38 224 GLY A N 1
ATOM 1782 C CA . GLY A 1 224 ? -5.955 22.903 50.297 1.00 72.38 224 GLY A CA 1
ATOM 1783 C C . GLY A 1 224 ? -6.258 21.521 50.885 1.00 72.38 224 GLY A C 1
ATOM 1784 O O . GLY A 1 224 ? -6.251 21.389 52.105 1.00 72.38 224 GLY A O 1
ATOM 1785 N N . GLU A 1 225 ? -6.465 20.497 50.054 1.00 75.81 225 GLU A N 1
ATOM 1786 C CA . GLU A 1 225 ? -6.661 19.114 50.503 1.00 75.81 225 GLU A CA 1
ATOM 1787 C C . GLU A 1 225 ? -5.322 18.360 50.588 1.00 75.81 225 GLU A C 1
ATOM 1789 O O . GLU A 1 225 ? -4.454 18.480 49.717 1.00 75.81 225 GLU A O 1
ATOM 1794 N N . THR A 1 226 ? -5.160 17.555 51.636 1.00 83.94 226 THR A N 1
ATOM 1795 C CA . THR A 1 226 ? -4.029 16.644 51.844 1.00 83.94 226 THR A CA 1
ATOM 1796 C C . THR A 1 226 ? -4.506 15.193 51.830 1.00 83.94 226 THR A C 1
ATOM 1798 O O . THR A 1 226 ? -5.699 14.896 51.843 1.00 83.94 226 THR A O 1
ATOM 1801 N N . LEU A 1 227 ? -3.568 14.246 51.809 1.00 81.56 227 LEU A N 1
ATOM 1802 C CA . LEU A 1 227 ? -3.918 12.825 51.858 1.00 81.56 227 LEU A CA 1
ATOM 1803 C C . LEU A 1 227 ? -4.645 12.469 53.170 1.00 81.56 227 LEU A C 1
ATOM 1805 O O . LEU A 1 227 ? -5.612 11.713 53.149 1.00 81.56 227 LEU A O 1
ATOM 1809 N N . ASP A 1 228 ? -4.250 13.095 54.282 1.00 84.75 228 ASP A N 1
ATOM 1810 C CA . ASP A 1 228 ? -4.887 12.911 55.590 1.00 84.75 228 ASP A CA 1
ATOM 1811 C C . ASP A 1 228 ? -6.307 13.498 55.648 1.00 84.75 228 ASP A C 1
ATOM 1813 O O . ASP A 1 228 ? -7.205 12.895 56.243 1.00 84.75 228 ASP A O 1
ATOM 1817 N N . SER A 1 229 ? -6.549 14.655 55.013 1.00 87.56 229 SER A N 1
ATOM 1818 C CA . SER A 1 229 ? -7.897 15.239 54.968 1.00 87.56 229 SER A CA 1
ATOM 1819 C C . SER A 1 229 ? -8.842 14.393 54.114 1.00 87.56 229 SER A C 1
ATOM 1821 O O . SER A 1 229 ? -9.971 14.126 54.528 1.00 87.56 229 SER A O 1
ATOM 1823 N N . LEU A 1 230 ? -8.369 13.879 52.975 1.00 86.62 230 LEU A N 1
ATOM 1824 C CA . LEU A 1 230 ? -9.154 13.005 52.100 1.00 86.62 230 LEU A CA 1
ATOM 1825 C C . LEU A 1 230 ? -9.402 11.619 52.716 1.00 86.62 230 LEU A C 1
ATOM 1827 O O . LEU A 1 230 ? -10.476 11.047 52.514 1.00 86.62 230 LEU A O 1
ATOM 1831 N N . GLU A 1 231 ? -8.471 11.095 53.517 1.00 91.38 231 GLU A N 1
ATOM 1832 C CA . GLU A 1 231 ? -8.680 9.865 54.293 1.00 91.38 231 GLU A CA 1
ATOM 1833 C C . GLU A 1 231 ? -9.768 10.049 55.362 1.00 91.38 231 GLU A C 1
ATOM 1835 O O . GLU A 1 231 ? -10.600 9.160 55.561 1.00 91.38 231 GLU A O 1
ATOM 1840 N N . LYS A 1 232 ? -9.852 11.230 55.986 1.00 91.38 232 LYS A N 1
ATOM 1841 C CA . LYS A 1 232 ? -10.964 11.560 56.888 1.00 91.38 232 LYS A CA 1
ATOM 1842 C C . LYS A 1 232 ? -12.306 11.567 56.149 1.00 91.38 232 LYS A C 1
ATOM 1844 O O . LYS A 1 232 ? -13.259 10.954 56.626 1.00 91.38 232 LYS A O 1
ATOM 1849 N N . VAL A 1 233 ? -12.372 12.174 54.960 1.00 88.75 233 VAL A N 1
ATOM 1850 C CA . VAL A 1 233 ? -13.589 12.162 54.121 1.00 88.75 233 VAL A CA 1
ATOM 1851 C C . VAL A 1 233 ? -13.982 10.731 53.727 1.00 88.75 233 VAL A C 1
ATOM 1853 O O . VAL A 1 233 ? -15.170 10.400 53.724 1.00 88.75 233 VAL A O 1
ATOM 1856 N N . ARG A 1 234 ? -13.010 9.847 53.457 1.00 92.00 234 ARG A N 1
ATOM 1857 C CA . ARG A 1 234 ? -13.258 8.416 53.201 1.00 92.00 234 ARG A CA 1
ATOM 1858 C C . ARG A 1 234 ? -13.877 7.711 54.411 1.00 92.00 234 ARG A C 1
ATOM 1860 O O . ARG A 1 234 ? -14.819 6.941 54.247 1.00 92.00 234 ARG A O 1
ATOM 1867 N N . LEU A 1 235 ? -13.368 7.952 55.618 1.00 90.94 235 LEU A N 1
ATOM 1868 C CA . LEU A 1 235 ? -13.931 7.355 56.834 1.00 90.94 235 LEU A CA 1
ATOM 1869 C C . LEU A 1 235 ? -15.376 7.802 57.061 1.00 90.94 235 LEU A C 1
ATOM 1871 O O . LEU A 1 235 ? -16.229 6.982 57.399 1.00 90.94 235 LEU A O 1
ATOM 1875 N N . GLU A 1 236 ? -15.676 9.074 56.809 1.00 91.00 236 GLU A N 1
ATOM 1876 C CA . GLU A 1 236 ? -17.052 9.555 56.873 1.00 91.00 236 GLU A CA 1
ATOM 1877 C C . GLU A 1 236 ? -17.930 8.878 55.811 1.00 91.00 236 GLU A C 1
ATOM 1879 O O . GLU A 1 236 ? -19.049 8.477 56.118 1.00 91.00 236 GLU A O 1
ATOM 1884 N N . LEU A 1 237 ? -17.424 8.669 54.589 1.00 89.69 237 LEU A N 1
ATOM 1885 C CA . LEU A 1 237 ? -18.139 7.957 53.523 1.00 89.69 237 LEU A CA 1
ATOM 1886 C C . LEU A 1 237 ? -18.627 6.569 53.981 1.00 89.69 237 LEU A C 1
ATOM 1888 O O . LEU A 1 237 ? -19.755 6.193 53.672 1.00 89.69 237 LEU A O 1
ATOM 1892 N N . LEU A 1 238 ? -17.821 5.832 54.757 1.00 89.94 238 LEU A N 1
ATOM 1893 C CA . LEU A 1 238 ? -18.219 4.529 55.309 1.00 89.94 238 LEU A CA 1
ATOM 1894 C C . LEU A 1 238 ? -19.442 4.634 56.225 1.00 89.94 238 LEU A C 1
ATOM 1896 O O . LEU A 1 238 ? -20.298 3.751 56.209 1.00 89.94 238 LEU A O 1
ATOM 1900 N N . THR A 1 239 ? -19.545 5.718 56.995 1.00 90.06 239 THR A N 1
ATOM 1901 C CA . THR A 1 239 ? -20.721 5.970 57.837 1.00 90.06 239 THR A CA 1
ATOM 1902 C C . THR A 1 239 ? -21.925 6.436 57.020 1.00 90.06 239 THR A C 1
ATOM 1904 O O . THR A 1 239 ? -23.038 5.973 57.262 1.00 90.06 239 THR A O 1
ATOM 1907 N N . GLU A 1 240 ? -21.709 7.276 56.000 1.00 89.31 240 GLU A N 1
ATOM 1908 C CA . GLU A 1 240 ? -22.781 7.859 55.183 1.00 89.31 240 GLU A CA 1
ATOM 1909 C C . GLU A 1 240 ? -23.546 6.807 54.362 1.00 89.31 240 GLU A C 1
ATOM 1911 O O . GLU A 1 240 ? -24.745 6.965 54.133 1.00 89.31 240 GLU A O 1
ATOM 1916 N N . ILE A 1 241 ? -22.879 5.725 53.936 1.00 86.06 241 ILE A N 1
ATOM 1917 C CA . ILE A 1 241 ? -23.480 4.633 53.143 1.00 86.06 241 ILE A CA 1
ATOM 1918 C C . ILE A 1 241 ? -24.561 3.874 53.926 1.00 86.06 241 ILE A C 1
ATOM 1920 O O . ILE A 1 241 ? -25.495 3.340 53.330 1.00 86.06 241 ILE A O 1
ATOM 1924 N N . GLY A 1 242 ? -24.459 3.828 55.258 1.00 84.56 242 GLY A N 1
ATOM 1925 C CA . GLY A 1 242 ? -25.450 3.175 56.118 1.00 84.56 242 GLY A CA 1
ATOM 1926 C C . GLY A 1 242 ? -26.718 4.002 56.361 1.00 84.56 242 GLY A C 1
ATOM 1927 O O . GLY A 1 242 ? -27.678 3.492 56.942 1.00 84.56 242 GLY A O 1
ATOM 1928 N N . ILE A 1 243 ? -26.741 5.271 55.941 1.00 89.06 243 ILE A N 1
ATOM 1929 C CA . ILE A 1 243 ? -27.824 6.217 56.228 1.00 89.06 243 ILE A CA 1
ATOM 1930 C C . ILE A 1 243 ? -28.849 6.212 55.086 1.00 89.06 243 ILE A C 1
ATOM 1932 O O . ILE A 1 243 ? -28.509 6.251 53.905 1.00 89.06 243 ILE A O 1
ATOM 1936 N N . ARG A 1 244 ? -30.141 6.185 55.436 1.00 83.56 244 ARG A N 1
ATOM 1937 C CA . ARG A 1 244 ? -31.241 6.234 54.455 1.00 83.56 244 ARG A CA 1
ATOM 1938 C C . ARG A 1 244 ? -31.312 7.603 53.764 1.00 83.56 244 ARG A C 1
ATOM 1940 O O . ARG A 1 244 ? -31.204 8.623 54.436 1.00 83.56 244 ARG A O 1
ATOM 1947 N N . ASN A 1 245 ? -31.604 7.612 52.458 1.00 84.00 245 ASN A N 1
ATOM 1948 C CA . ASN A 1 245 ? -31.796 8.811 51.619 1.00 84.00 245 ASN A CA 1
ATOM 1949 C C . ASN A 1 245 ? -30.586 9.759 51.568 1.00 84.00 245 ASN A C 1
ATOM 1951 O O . ASN A 1 245 ? -30.736 10.982 51.525 1.00 84.00 245 ASN A O 1
ATOM 1955 N N . ASN A 1 246 ? -29.379 9.199 51.613 1.00 88.50 246 ASN A N 1
ATOM 1956 C CA . ASN A 1 246 ? -28.145 9.969 51.714 1.00 88.50 246 ASN A CA 1
ATOM 1957 C C . ASN A 1 246 ? -27.365 10.046 50.391 1.00 88.50 246 ASN A C 1
ATOM 1959 O O . ASN A 1 246 ? -26.173 10.356 50.362 1.00 88.50 246 ASN A O 1
ATOM 1963 N N . GLU A 1 247 ? -28.021 9.758 49.261 1.00 84.00 247 GLU A N 1
ATOM 1964 C CA . GLU A 1 247 ? -27.346 9.560 47.975 1.00 84.00 247 GLU A CA 1
ATOM 1965 C C . GLU A 1 247 ? -26.619 10.815 47.484 1.00 84.00 247 GLU A C 1
ATOM 1967 O O . GLU A 1 247 ? -25.633 10.710 46.759 1.00 84.00 247 GLU A O 1
ATOM 1972 N N . ARG A 1 248 ? -27.111 12.005 47.847 1.00 84.75 248 ARG A N 1
ATOM 1973 C CA . ARG A 1 248 ? -26.480 13.276 47.471 1.00 84.75 248 ARG A CA 1
ATOM 1974 C C . ARG A 1 248 ? -25.175 13.504 48.230 1.00 84.75 248 ARG A C 1
ATOM 1976 O O . ARG A 1 248 ? -24.179 13.855 47.613 1.00 84.75 248 ARG A O 1
ATOM 1983 N N . VAL A 1 249 ? -25.172 13.245 49.536 1.00 87.00 249 VAL A N 1
ATOM 1984 C CA . VAL A 1 249 ? -23.982 13.390 50.386 1.00 87.00 249 VAL A CA 1
ATOM 1985 C C . VAL A 1 249 ? -22.912 12.384 49.973 1.00 87.00 249 VAL A C 1
ATOM 1987 O O . VAL A 1 249 ? -21.743 12.744 49.861 1.00 87.00 249 VAL A O 1
ATOM 1990 N N . ILE A 1 250 ? -23.313 11.143 49.677 1.00 86.88 250 ILE A N 1
ATOM 1991 C CA . ILE A 1 250 ? -22.403 10.118 49.154 1.00 86.88 250 ILE A CA 1
ATOM 1992 C C . ILE A 1 250 ? -21.790 10.585 47.831 1.00 86.88 250 ILE A C 1
ATOM 1994 O O . ILE A 1 250 ? -20.571 10.552 47.705 1.00 86.88 250 ILE A O 1
ATOM 1998 N N . ALA A 1 251 ? -22.594 11.080 46.884 1.00 83.94 251 ALA A N 1
ATOM 1999 C CA . ALA A 1 251 ? -22.094 11.572 45.600 1.00 83.94 251 ALA A CA 1
ATOM 2000 C C . ALA A 1 251 ? -21.112 12.750 45.756 1.00 83.94 251 ALA A C 1
ATOM 2002 O O . ALA A 1 251 ? -20.066 12.768 45.106 1.00 83.94 251 ALA A O 1
ATOM 2003 N N . ASP A 1 252 ? -21.402 13.704 46.646 1.00 83.00 252 ASP A N 1
ATOM 2004 C CA . ASP A 1 252 ? -20.531 14.859 46.899 1.00 83.00 252 ASP A CA 1
ATOM 2005 C C . ASP A 1 252 ? -19.193 14.422 47.530 1.00 83.00 252 ASP A C 1
ATOM 2007 O O . ASP A 1 252 ? -18.118 14.847 47.094 1.00 83.00 252 ASP A O 1
ATOM 2011 N N . LYS A 1 253 ? -19.230 13.504 48.507 1.00 87.75 253 LYS A N 1
ATOM 2012 C CA . LYS A 1 253 ? -18.017 12.941 49.124 1.00 87.75 253 LYS A CA 1
ATOM 2013 C C . LYS A 1 253 ? -17.225 12.072 48.149 1.00 87.75 253 LYS A C 1
ATOM 2015 O O . LYS A 1 253 ? -15.994 12.143 48.138 1.00 87.75 253 LYS A O 1
ATOM 2020 N N . MET A 1 254 ? -17.905 11.302 47.299 1.00 88.00 254 MET A N 1
ATOM 2021 C CA . MET A 1 254 ? -17.294 10.531 46.216 1.00 88.00 254 MET A CA 1
ATOM 2022 C C . MET A 1 254 ? -16.585 11.449 45.220 1.00 88.00 254 MET A C 1
ATOM 2024 O O . MET A 1 254 ? -15.432 11.185 44.883 1.00 88.00 254 MET A O 1
ATOM 2028 N N . ALA A 1 255 ? -17.206 12.554 44.807 1.00 83.81 255 ALA A N 1
ATOM 2029 C CA . ALA A 1 255 ? -16.587 13.531 43.915 1.00 83.81 255 ALA A CA 1
ATOM 2030 C C . ALA A 1 255 ? -15.333 14.172 44.534 1.00 83.81 255 ALA A C 1
ATOM 2032 O O . ALA A 1 255 ? -14.305 14.267 43.862 1.00 83.81 255 ALA A O 1
ATOM 2033 N N . ASN A 1 256 ? -15.378 14.541 45.821 1.00 83.69 256 ASN A N 1
ATOM 2034 C CA . ASN A 1 256 ? -14.225 15.125 46.518 1.00 83.69 256 ASN A CA 1
ATOM 2035 C C . ASN A 1 256 ? -13.031 14.146 46.587 1.00 83.69 256 ASN A C 1
ATOM 2037 O O . ASN A 1 256 ? -11.875 14.509 46.386 1.00 83.69 256 ASN A O 1
ATOM 2041 N N . THR A 1 257 ? -13.310 12.857 46.781 1.00 87.56 257 THR A N 1
ATOM 2042 C CA . THR A 1 257 ? -12.275 11.824 46.961 1.00 87.56 257 THR A CA 1
ATOM 2043 C C . THR A 1 257 ? -11.798 11.155 45.662 1.00 87.56 257 THR A C 1
ATOM 2045 O O . THR A 1 257 ? -10.978 10.237 45.710 1.00 87.56 257 THR A O 1
ATOM 2048 N N . PHE A 1 258 ? -12.242 11.621 44.488 1.00 86.25 258 PHE A N 1
ATOM 2049 C CA . PHE A 1 258 ? -11.882 11.038 43.186 1.00 86.25 258 PHE A CA 1
ATOM 2050 C C . PHE A 1 258 ? -10.368 10.999 42.929 1.00 86.25 258 PHE A C 1
ATOM 2052 O O . PHE A 1 258 ? -9.819 9.964 42.547 1.00 86.25 258 PHE A O 1
ATOM 2059 N N . ALA A 1 259 ? -9.670 12.112 43.176 1.00 81.75 259 ALA A N 1
ATOM 2060 C CA . ALA A 1 259 ? -8.224 12.190 42.975 1.00 81.75 259 ALA A CA 1
ATOM 2061 C C . ALA A 1 259 ? -7.473 11.182 43.863 1.00 81.75 259 ALA A C 1
ATOM 2063 O O . ALA A 1 259 ? -6.549 10.519 43.396 1.00 81.75 259 ALA A O 1
ATOM 2064 N N . TYR A 1 260 ? -7.919 11.008 45.112 1.00 87.00 260 TYR A N 1
ATOM 2065 C CA . TYR A 1 260 ? -7.326 10.058 46.053 1.00 87.00 260 TYR A CA 1
ATOM 2066 C C . TYR A 1 260 ? -7.513 8.607 45.602 1.00 87.00 260 TYR A C 1
ATOM 2068 O O . TYR A 1 260 ? -6.534 7.865 45.517 1.00 87.00 260 TYR A O 1
ATOM 2076 N N . ARG A 1 261 ? -8.728 8.228 45.192 1.00 89.00 261 ARG A N 1
ATOM 2077 C CA . ARG A 1 261 ? -9.001 6.890 44.647 1.00 89.00 261 ARG A CA 1
ATOM 2078 C C . ARG A 1 261 ? -8.177 6.572 43.409 1.00 89.00 261 ARG A C 1
ATOM 2080 O O . ARG A 1 261 ? -7.627 5.480 43.298 1.00 89.00 261 ARG A O 1
ATOM 2087 N N . ARG A 1 262 ? -8.045 7.523 42.479 1.00 86.25 262 ARG A N 1
ATOM 2088 C CA . ARG A 1 262 ? -7.206 7.346 41.282 1.00 86.25 262 ARG A CA 1
ATOM 2089 C C . ARG A 1 262 ? -5.727 7.196 41.641 1.00 86.25 262 ARG A C 1
ATOM 2091 O O . ARG A 1 262 ? -5.054 6.365 41.037 1.00 86.25 262 ARG A O 1
ATOM 2098 N N . HIS A 1 263 ? -5.245 7.941 42.635 1.00 83.12 263 HIS A N 1
ATOM 2099 C CA . HIS A 1 263 ? -3.883 7.808 43.154 1.00 83.12 263 HIS A CA 1
ATOM 2100 C C . HIS A 1 263 ? -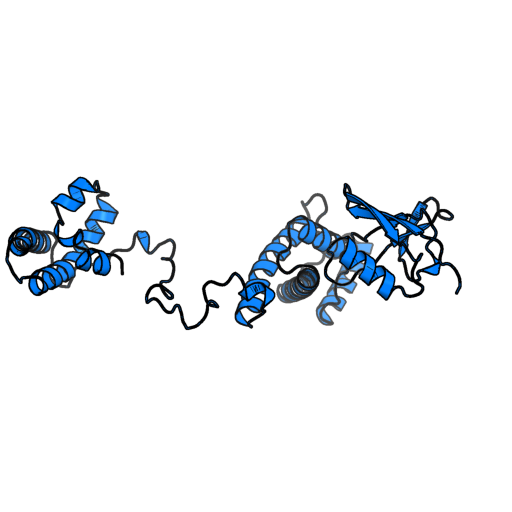3.638 6.422 43.769 1.00 83.12 263 HIS A C 1
ATOM 2102 O O . HIS A 1 263 ? -2.565 5.853 43.586 1.00 83.12 263 HIS A O 1
ATOM 2108 N N . GLU A 1 264 ? -4.630 5.873 44.472 1.00 87.00 264 GLU A N 1
ATOM 2109 C CA . GLU A 1 264 ? -4.588 4.537 45.070 1.00 87.00 264 GLU A CA 1
ATOM 2110 C C . GLU A 1 264 ? -4.553 3.439 43.998 1.00 87.00 264 GLU A C 1
ATOM 2112 O O . GLU A 1 264 ? -3.651 2.607 44.001 1.00 87.00 264 GLU A O 1
ATOM 2117 N N . VAL A 1 265 ? -5.465 3.488 43.020 1.00 86.69 265 VAL A N 1
ATOM 2118 C CA . VAL A 1 265 ? -5.527 2.506 41.923 1.00 86.69 265 VAL A CA 1
ATOM 2119 C C . VAL A 1 265 ? -4.242 2.491 41.096 1.00 86.69 265 VAL A C 1
ATOM 2121 O O . VAL A 1 265 ? -3.778 1.417 40.727 1.00 86.69 265 VAL A O 1
ATOM 2124 N N . VAL A 1 266 ? -3.673 3.663 40.793 1.00 83.06 266 VAL A N 1
ATOM 2125 C CA . VAL A 1 266 ? -2.494 3.767 39.916 1.00 83.06 266 VAL A CA 1
ATOM 2126 C C . VAL A 1 266 ? -1.187 3.462 40.650 1.00 83.06 266 VAL A C 1
ATOM 2128 O O . VAL A 1 266 ? -0.301 2.870 40.048 1.00 83.06 266 VAL A O 1
ATOM 2131 N N . ASN A 1 267 ? -1.038 3.860 41.919 1.00 83.00 267 ASN A N 1
ATOM 2132 C CA . ASN A 1 267 ? 0.243 3.722 42.625 1.00 83.00 267 ASN A CA 1
ATOM 2133 C C . ASN A 1 267 ? 0.319 2.515 43.563 1.00 83.00 267 ASN A C 1
ATOM 2135 O O . ASN A 1 267 ? 1.417 2.034 43.825 1.00 83.00 267 ASN A O 1
ATOM 2139 N N . GLN A 1 268 ? -0.810 2.068 44.119 1.00 85.69 268 GLN A N 1
ATOM 2140 C CA . GLN A 1 268 ? -0.842 0.961 45.084 1.00 85.69 268 GLN A CA 1
ATOM 2141 C C . GLN A 1 268 ? -1.319 -0.349 44.453 1.00 85.69 268 GLN A C 1
ATOM 2143 O O . GLN A 1 268 ? -1.106 -1.397 45.050 1.00 85.69 268 GLN A O 1
ATOM 2148 N N . GLU A 1 269 ? -1.957 -0.286 43.276 1.00 85.88 269 GLU A N 1
ATOM 2149 C CA . GLU A 1 269 ? -2.500 -1.439 42.541 1.00 85.88 269 GLU A CA 1
ATOM 2150 C C . GLU A 1 269 ? -3.207 -2.466 43.461 1.00 85.88 269 GLU A C 1
ATOM 2152 O O . GLU A 1 269 ? -2.880 -3.656 43.435 1.00 85.88 269 GLU A O 1
ATOM 2157 N N . PRO A 1 270 ? -4.155 -2.029 44.320 1.00 88.31 270 PRO A N 1
ATOM 2158 C CA . PRO A 1 270 ? -4.760 -2.899 45.323 1.00 88.31 270 PRO A CA 1
ATOM 2159 C C . PRO A 1 270 ? -5.593 -4.011 44.677 1.00 88.31 270 PRO A C 1
ATOM 2161 O O . PRO A 1 270 ? -6.109 -3.872 43.562 1.00 88.31 270 PRO A O 1
ATOM 2164 N N . SER A 1 271 ? -5.793 -5.112 45.408 1.00 91.69 271 SER A N 1
ATOM 2165 C CA . SER A 1 271 ? -6.726 -6.144 44.964 1.00 91.69 271 SER A CA 1
ATOM 2166 C C . SER A 1 271 ? -8.149 -5.577 44.877 1.00 91.69 271 SER A C 1
ATOM 2168 O O . SER A 1 271 ? -8.518 -4.644 45.593 1.00 91.69 271 SER A O 1
ATOM 2170 N N . ILE A 1 272 ? -8.988 -6.159 44.013 1.00 85.75 272 ILE A N 1
ATOM 2171 C CA . ILE A 1 272 ? -10.392 -5.732 43.881 1.00 85.75 272 ILE A CA 1
ATOM 2172 C C . ILE A 1 272 ? -11.125 -5.841 45.225 1.00 85.75 272 ILE A C 1
ATOM 2174 O O . ILE A 1 272 ? -11.996 -5.022 45.509 1.00 85.75 272 ILE A O 1
ATOM 2178 N N . GLN A 1 273 ? -10.770 -6.835 46.045 1.00 87.31 273 GLN A N 1
ATOM 2179 C CA . GLN A 1 273 ? -11.376 -7.040 47.353 1.00 87.31 273 GLN A CA 1
ATOM 2180 C C . GLN A 1 273 ? -10.996 -5.911 48.319 1.00 87.31 273 GLN A C 1
ATOM 2182 O O . GLN A 1 273 ? -11.888 -5.249 48.842 1.00 87.31 273 GLN A O 1
ATOM 2187 N N . ASP A 1 274 ? -9.704 -5.604 48.450 1.00 89.88 274 ASP A N 1
ATOM 2188 C CA . ASP A 1 274 ? -9.230 -4.526 49.331 1.00 89.88 274 ASP A CA 1
ATOM 2189 C C . ASP A 1 274 ? -9.777 -3.161 48.892 1.00 89.88 274 ASP A C 1
ATOM 2191 O O . ASP A 1 274 ? -10.208 -2.345 49.710 1.00 89.88 274 ASP A O 1
ATOM 2195 N N . PHE A 1 275 ? -9.822 -2.922 47.578 1.00 91.00 275 PHE A N 1
ATOM 2196 C CA . PHE A 1 275 ? -10.349 -1.680 47.022 1.00 91.00 275 PHE A CA 1
ATOM 2197 C C . PHE A 1 275 ? -11.856 -1.530 47.269 1.00 91.00 275 PHE A C 1
ATOM 2199 O O . PHE A 1 275 ? -12.336 -0.436 47.576 1.00 91.00 275 PHE A O 1
ATOM 2206 N N . LYS A 1 276 ? -12.609 -2.634 47.191 1.00 88.31 276 LYS A N 1
ATOM 2207 C CA . LYS A 1 276 ? -14.039 -2.671 47.517 1.00 88.31 276 LYS A CA 1
ATOM 2208 C C . LYS A 1 276 ? -14.301 -2.412 48.993 1.00 88.31 276 LYS A C 1
ATOM 2210 O O . LYS A 1 276 ? -15.238 -1.681 49.310 1.00 88.31 276 LYS A O 1
ATOM 2215 N N . ASP A 1 277 ? -13.474 -2.962 49.870 1.00 88.94 277 ASP A N 1
ATOM 2216 C CA . ASP A 1 277 ? -13.616 -2.778 51.313 1.00 88.94 277 ASP A CA 1
ATOM 2217 C C . ASP A 1 277 ? -13.290 -1.334 51.728 1.00 88.94 277 ASP A C 1
ATOM 2219 O O . ASP A 1 277 ? -13.939 -0.770 52.613 1.00 88.94 277 ASP A O 1
ATOM 2223 N N . ARG A 1 278 ? -12.347 -0.679 51.036 1.00 90.06 278 ARG A N 1
ATOM 2224 C CA . ARG A 1 278 ? -12.028 0.740 51.261 1.00 90.06 278 ARG A CA 1
ATOM 2225 C C . ARG A 1 278 ? -13.048 1.709 50.665 1.00 90.06 278 ARG A C 1
ATOM 2227 O O . ARG A 1 278 ? -13.278 2.759 51.274 1.00 90.06 278 ARG A O 1
ATOM 2234 N N . TRP A 1 279 ? -13.651 1.366 49.523 1.00 91.44 279 TRP A N 1
ATOM 2235 C CA . TRP A 1 279 ? -14.568 2.226 48.762 1.00 91.44 279 TRP A CA 1
ATOM 2236 C C . TRP A 1 279 ? -15.893 1.536 48.395 1.00 91.44 279 TRP A C 1
ATOM 2238 O O . TRP A 1 279 ? -16.245 1.442 47.216 1.00 91.44 279 TRP A O 1
ATOM 2248 N N . PRO A 1 280 ? -16.697 1.099 49.378 1.00 89.06 280 PRO A N 1
ATOM 2249 C CA . PRO A 1 280 ? -17.909 0.326 49.109 1.00 89.06 280 PRO A CA 1
ATOM 2250 C C . PRO A 1 280 ? -18.960 1.091 48.287 1.00 89.06 280 PRO A C 1
ATOM 2252 O O . PRO A 1 280 ? -19.686 0.477 47.503 1.00 89.06 280 PRO A O 1
ATOM 2255 N N . ALA A 1 281 ? -19.006 2.428 48.383 1.00 86.25 281 ALA A N 1
ATOM 2256 C CA . ALA A 1 281 ? -19.913 3.260 47.585 1.00 86.25 281 ALA A CA 1
ATOM 2257 C C . ALA A 1 281 ? -19.696 3.107 46.071 1.00 86.25 281 ALA A C 1
ATOM 2259 O O . ALA A 1 281 ? -20.672 3.170 45.321 1.00 86.25 281 ALA A O 1
ATOM 2260 N N . LEU A 1 282 ? -18.456 2.850 45.620 1.00 84.12 282 LEU A N 1
ATOM 2261 C CA . LEU A 1 282 ? -18.129 2.665 44.199 1.00 84.12 282 LEU A CA 1
ATOM 2262 C C . LEU A 1 282 ? -18.856 1.486 43.564 1.00 84.12 282 LEU A C 1
ATOM 2264 O O . LEU A 1 282 ? -19.082 1.483 42.359 1.00 84.12 282 LEU A O 1
ATOM 2268 N N . PHE A 1 283 ? -19.223 0.485 44.360 1.00 82.88 283 PHE A N 1
ATOM 2269 C CA . PHE A 1 283 ? -19.853 -0.738 43.872 1.00 82.88 283 PHE A CA 1
ATOM 2270 C C . PHE A 1 283 ? -21.381 -0.626 43.818 1.00 82.88 283 PHE A C 1
ATOM 2272 O O . PHE A 1 283 ? -22.078 -1.616 43.597 1.00 82.88 283 PHE A O 1
ATOM 2279 N N . THR A 1 284 ? -21.909 0.591 43.959 1.00 78.75 284 THR A N 1
ATOM 2280 C CA . THR A 1 284 ? -23.278 0.926 43.570 1.00 78.75 284 THR A CA 1
ATOM 2281 C C . THR A 1 284 ? -23.318 1.294 42.084 1.00 78.75 284 THR A C 1
ATOM 2283 O O . THR A 1 284 ? -22.408 1.934 41.560 1.00 78.75 284 THR A O 1
ATOM 2286 N N . GLN A 1 285 ? -24.388 0.920 41.372 1.00 70.50 285 GLN A N 1
ATOM 2287 C CA . GLN A 1 285 ? -24.498 1.154 39.921 1.00 70.50 285 GLN A CA 1
ATOM 2288 C C . GLN A 1 285 ? -24.336 2.637 39.535 1.00 70.50 285 GLN A C 1
ATOM 2290 O O . GLN A 1 285 ? -23.792 2.955 38.474 1.00 70.50 285 GLN A O 1
ATOM 2295 N N . LYS A 1 286 ? -24.802 3.545 40.400 1.00 76.31 286 LYS A N 1
ATOM 2296 C CA . LYS A 1 286 ? -24.753 4.994 40.188 1.00 76.31 286 LYS A CA 1
ATOM 2297 C C . LYS A 1 286 ? -23.323 5.535 40.278 1.00 76.31 286 LYS A C 1
ATOM 2299 O O . LYS A 1 286 ? -22.896 6.221 39.353 1.00 76.31 286 LYS A O 1
ATOM 2304 N N . GLU A 1 287 ? -22.583 5.185 41.327 1.00 76.38 287 GLU A N 1
ATOM 2305 C CA . GLU A 1 287 ? -21.209 5.665 41.536 1.00 76.38 287 GLU A CA 1
ATOM 2306 C C . GLU A 1 287 ? -20.212 4.988 40.588 1.00 76.38 287 GLU A C 1
ATOM 2308 O O . GLU A 1 287 ? -19.376 5.674 40.003 1.00 76.38 287 GLU A O 1
ATOM 2313 N N . ALA A 1 288 ? -20.368 3.687 40.303 1.00 70.38 288 ALA A N 1
ATOM 2314 C CA . ALA A 1 288 ? -19.567 2.987 39.289 1.00 70.38 288 ALA A CA 1
ATOM 2315 C C . ALA A 1 288 ? -19.645 3.678 37.915 1.00 70.38 288 ALA A C 1
ATOM 2317 O O . ALA A 1 288 ? -18.654 3.797 37.194 1.00 70.38 288 ALA A O 1
ATOM 2318 N N . SER A 1 289 ? -20.837 4.172 37.564 1.00 64.31 289 SER A N 1
ATOM 2319 C CA . SER A 1 289 ? -21.074 4.893 36.312 1.00 64.31 289 SER A CA 1
ATOM 2320 C C . SER A 1 289 ? -20.499 6.312 36.309 1.00 64.31 289 SER A C 1
ATOM 2322 O O . SER A 1 289 ? -20.361 6.886 35.232 1.00 64.31 289 SER A O 1
ATOM 2324 N N . MET A 1 290 ? -20.220 6.914 37.470 1.00 68.44 290 MET A N 1
ATOM 2325 C CA . MET A 1 290 ? -19.580 8.232 37.569 1.00 68.44 290 MET A CA 1
ATOM 2326 C C . MET A 1 290 ? -18.055 8.133 37.616 1.00 68.44 290 MET A C 1
ATOM 2328 O O . MET A 1 290 ? -17.399 8.984 37.027 1.00 68.44 290 MET A O 1
ATOM 2332 N N . GLU A 1 291 ? -17.513 7.082 38.230 1.00 69.56 291 GLU A N 1
ATOM 2333 C CA . GLU A 1 291 ? -16.068 6.856 38.365 1.00 69.56 291 GLU A CA 1
ATOM 2334 C C . GLU A 1 291 ? -15.380 6.495 37.035 1.00 69.56 291 GLU A C 1
ATOM 2336 O O . GLU A 1 291 ? -14.211 6.811 36.831 1.00 69.56 291 GLU A O 1
ATOM 2341 N N . LEU A 1 292 ? -16.101 5.827 36.124 1.00 63.22 292 LEU A N 1
ATOM 2342 C CA . LEU A 1 292 ? -15.590 5.361 34.825 1.00 63.22 292 LEU A CA 1
ATOM 2343 C C . LEU A 1 292 ? -15.819 6.353 33.660 1.00 63.22 292 LEU A C 1
ATOM 2345 O O . LEU A 1 292 ? -15.649 5.968 32.499 1.00 63.22 292 LEU A O 1
ATOM 2349 N N . LYS A 1 293 ? -16.258 7.587 33.945 1.00 53.56 293 LYS A N 1
ATOM 2350 C CA . LYS A 1 293 ? -16.434 8.665 32.949 1.00 53.56 293 LYS A CA 1
ATOM 2351 C C . LYS A 1 293 ? -15.106 9.296 32.550 1.00 53.56 293 LYS A C 1
ATOM 2353 O O . LYS A 1 293 ? -14.997 9.645 31.352 1.00 53.56 293 LYS A O 1
#

Organism: Perca flavescens (NCBI:txid8167)

Foldseek 3Di:
DDQQCKAKEFEAEDPPDIDIDIRRRHQDQDPVVVVVSVCVVVVFAADFWKWWQDVVVVRDTDTCPGSVSDDHHTYMYGPLAQDQDDFPPVLVVQLVVLQVCCVVPVAARDADPVSLVRSLQRLLVSLVNRPLDDDLSSLVNSQLNVCVVRVSCFQPPDPSSRVVSSVSNVVSNVVVSVVVVVVPPVVSVVPDLVPDDPVPDDVCSPDDDDDPCNLLDADDADPPDDLVNLLVLLVVLVVQVPDPPSVVVNVVSLVNNLRVLSCCCNPVVDDPVVSCVSCVVCPDPVNVVVSVD

Radius of gyration: 32.33 Å; chains: 1; bounding box: 58×48×93 Å

Sequence (293 aa):
MAGSTPARLKMILGENNIEKLTLPNGIPESLDDLLSTIKTTFGLKGNLRLQYMDRDFGNDFFNLSSTTELQDLGTIKWPADFAIPQFSYDTELQLEKGNTEYRVSQKMLTVSSRMLSDILKRVAEEIYRYKAYPEEAHFCAAAEALIKKHPCLKEPGSFNGSYGWKQRLKYKMGNYRTQLKLQGCPELCVNSLKSKATADALPAKKVKKPKRFEANFYPSFPIGETLDSLEKVRLELLTEIGIRNNERVIADKMANTFAYRRHEVVNQEPSIQDFKDRWPALFTQKEASMELK

Secondary structure (DSSP, 8-state):
---PPPEEEEEEEETTEEEEEEETT-S-SSHHHHHHHHHHHHT--SPPP-EEEETTTTTEEEE---GGG--TT-EEE----PPPPP--HHHHHHHHHHHHHHHHH-PPP---HHHHHHHHHHHHHHHHHH-SS--HHHHHHHHHHHHHH-GGGPPTTSSSS-HHHHHHHHHHHHHHHHHHHHTT-HHHHTT-TT-S-GGG--GGGG-PPPPTTTTT--PPPPTT--HHHHHHHHHHHHHHTTSTT-HHHHHHHHHHTHHHHHHHHHHT---HHHHHHH-GGGGSHHHHHHHT-